Protein AF-A0A419GVG6-F1 (afdb_monomer)

Radius of gyration: 24.22 Å; Cα contacts (8 Å, |Δi|>4): 184; chains: 1; bounding box: 42×34×81 Å

pLDDT: mean 78.53, std 25.92, range [24.2, 98.56]

Mean predicted aligned error: 13.4 Å

Structure (mmCIF, N/CA/C/O backbone):
data_AF-A0A419GVG6-F1
#
_entry.id   AF-A0A419GVG6-F1
#
loop_
_atom_site.group_PDB
_atom_site.id
_atom_site.type_symbol
_atom_site.label_atom_id
_atom_site.label_alt_id
_atom_site.label_comp_id
_atom_site.label_asym_id
_atom_site.label_entity_id
_atom_site.label_seq_id
_atom_site.pdbx_PDB_ins_code
_atom_site.Cartn_x
_atom_site.Cartn_y
_atom_site.Cartn_z
_atom_site.occupancy
_atom_site.B_iso_or_equiv
_atom_site.auth_seq_id
_atom_site.auth_comp_id
_atom_site.auth_asym_id
_atom_site.auth_atom_id
_atom_site.pdbx_PDB_model_num
ATOM 1 N N . MET A 1 1 ? -11.870 -20.169 26.316 1.00 47.38 1 MET A N 1
ATOM 2 C CA . MET A 1 1 ? -12.512 -19.246 27.277 1.00 47.38 1 MET A CA 1
ATOM 3 C C . MET A 1 1 ? -11.525 -18.617 28.272 1.00 47.38 1 MET A C 1
ATOM 5 O O . MET A 1 1 ? -11.753 -17.491 28.665 1.00 47.38 1 MET A O 1
ATOM 9 N N . PHE A 1 2 ? -10.394 -19.255 28.617 1.00 41.16 2 PHE A N 1
ATOM 10 C CA . PHE A 1 2 ? -9.389 -18.665 29.530 1.00 41.16 2 PHE A CA 1
ATOM 11 C C . PHE A 1 2 ? -8.458 -17.600 28.907 1.00 41.16 2 PHE A C 1
ATOM 13 O O . PHE A 1 2 ? -7.956 -16.735 29.618 1.00 41.16 2 PHE A O 1
ATOM 20 N N . LEU A 1 3 ? -8.232 -17.630 27.587 1.00 36.69 3 LEU A N 1
ATOM 21 C CA . LEU A 1 3 ? -7.300 -16.706 26.916 1.00 36.69 3 LEU A CA 1
ATOM 22 C C . LEU A 1 3 ? -7.874 -15.293 26.712 1.00 36.69 3 LEU A C 1
ATOM 24 O O . LEU A 1 3 ? -7.123 -14.324 26.752 1.00 36.69 3 LEU A O 1
ATOM 28 N N . SER A 1 4 ? -9.193 -15.159 26.545 1.00 44.62 4 SER A N 1
ATOM 29 C CA . SER A 1 4 ? -9.869 -13.859 26.409 1.00 44.62 4 SER A CA 1
ATOM 30 C C . SER A 1 4 ? -9.915 -13.088 27.731 1.00 44.62 4 SER A C 1
ATOM 32 O O . SER A 1 4 ? -9.710 -11.876 27.747 1.00 44.62 4 SER A O 1
ATOM 34 N N . GLU A 1 5 ? -10.118 -13.798 28.844 1.00 36.88 5 GLU A N 1
ATOM 35 C CA . GLU A 1 5 ? -10.156 -13.222 30.193 1.00 36.88 5 GLU A CA 1
ATOM 36 C C . GLU A 1 5 ? -8.784 -12.657 30.591 1.00 36.88 5 GLU A C 1
ATOM 38 O O . GLU A 1 5 ? -8.679 -11.533 31.081 1.00 36.88 5 GLU A O 1
ATOM 43 N N . LEU A 1 6 ? -7.712 -13.408 30.301 1.00 41.25 6 LEU A N 1
ATOM 44 C CA . LEU A 1 6 ? -6.341 -13.005 30.611 1.00 41.25 6 LEU A CA 1
ATOM 45 C C . LEU A 1 6 ? -5.925 -1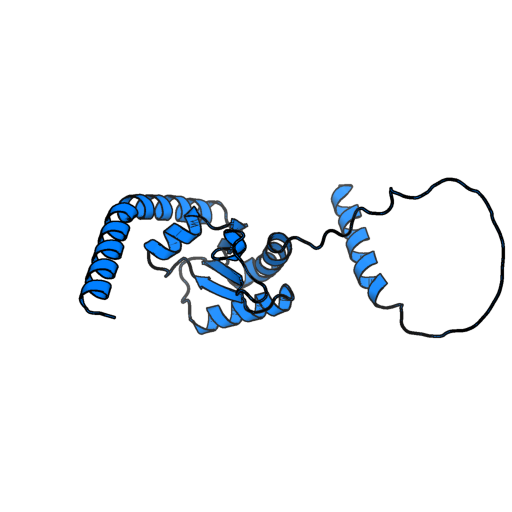1.756 29.814 1.00 41.25 6 LEU A C 1
ATOM 47 O O . LEU A 1 6 ? -5.296 -10.854 30.361 1.00 41.25 6 LEU A O 1
ATOM 51 N N . TYR A 1 7 ? -6.346 -11.658 28.547 1.00 44.75 7 TYR A N 1
ATOM 52 C CA . TYR A 1 7 ? -6.083 -10.489 27.700 1.00 44.75 7 TYR A CA 1
ATOM 53 C C . TYR A 1 7 ? -6.817 -9.227 28.188 1.00 44.75 7 TYR A C 1
ATOM 55 O O . TYR A 1 7 ? -6.273 -8.123 28.125 1.00 44.75 7 TYR A O 1
ATOM 63 N N . SER A 1 8 ? -8.034 -9.385 28.719 1.00 37.72 8 SER A N 1
ATOM 64 C CA . SER A 1 8 ? -8.814 -8.284 29.300 1.00 37.72 8 SER A CA 1
ATOM 65 C C . SER A 1 8 ? -8.198 -7.768 30.608 1.00 37.72 8 SER A C 1
ATOM 67 O O . SER A 1 8 ? -8.060 -6.560 30.801 1.00 37.72 8 SER A O 1
ATOM 69 N N . GLN A 1 9 ? -7.740 -8.675 31.478 1.00 34.97 9 GLN A N 1
ATOM 70 C CA . GLN A 1 9 ? -7.093 -8.323 32.749 1.00 34.97 9 GLN A CA 1
ATOM 71 C C . GLN A 1 9 ? -5.747 -7.605 32.537 1.00 34.97 9 GLN A C 1
ATOM 73 O O . GLN A 1 9 ? -5.449 -6.628 33.226 1.00 34.97 9 GLN A O 1
ATOM 78 N N . ILE A 1 10 ? -4.966 -8.018 31.528 1.00 43.94 10 ILE A N 1
ATOM 79 C CA . ILE A 1 10 ? -3.709 -7.345 31.159 1.00 43.94 10 ILE A CA 1
ATOM 80 C C . ILE A 1 10 ? -3.979 -5.923 30.630 1.00 43.94 10 ILE A C 1
ATOM 82 O O . ILE A 1 10 ? -3.282 -4.987 31.023 1.00 43.94 10 ILE A O 1
ATOM 86 N N . LYS A 1 11 ? -5.028 -5.719 29.814 1.00 41.25 11 LYS A N 1
ATOM 87 C CA . LYS A 1 11 ? -5.422 -4.381 29.325 1.00 41.25 11 LYS A CA 1
ATOM 88 C C . LYS A 1 11 ? -5.805 -3.415 30.454 1.00 41.25 11 LYS A C 1
ATOM 90 O O . LYS A 1 11 ? -5.385 -2.260 30.427 1.00 41.25 11 LYS A O 1
ATOM 95 N N . ILE A 1 12 ? -6.565 -3.871 31.454 1.00 43.44 12 ILE A N 1
ATOM 96 C CA . ILE A 1 12 ? -7.031 -3.019 32.567 1.00 43.44 12 ILE A CA 1
ATOM 97 C C . ILE A 1 12 ? -5.856 -2.544 33.433 1.00 43.44 12 ILE A C 1
ATOM 99 O O . ILE A 1 12 ? -5.814 -1.378 33.836 1.00 43.44 12 ILE A O 1
ATOM 103 N N . SER A 1 13 ? -4.872 -3.415 33.672 1.00 36.12 13 SER A N 1
ATOM 104 C CA . SER A 1 13 ? -3.730 -3.098 34.535 1.00 36.12 13 SER A CA 1
ATOM 105 C C . SER A 1 13 ? -2.759 -2.086 33.905 1.00 36.12 13 SER A C 1
ATOM 107 O O . SER A 1 13 ? -2.132 -1.312 34.627 1.00 36.12 13 SER A O 1
ATOM 109 N N . ILE A 1 14 ? -2.652 -2.050 32.571 1.00 46.38 14 ILE A N 1
ATOM 110 C CA . ILE A 1 14 ? -1.778 -1.106 31.850 1.00 46.38 14 ILE A CA 1
ATOM 111 C C . ILE A 1 14 ? -2.394 0.301 31.819 1.00 46.38 14 ILE A C 1
ATOM 113 O O . ILE A 1 14 ? -1.688 1.286 32.025 1.00 46.38 14 ILE A O 1
ATOM 117 N N . VAL A 1 15 ? -3.715 0.402 31.636 1.00 38.06 15 VAL A N 1
ATOM 118 C CA . VAL A 1 15 ? -4.428 1.693 31.616 1.00 38.06 15 VAL A CA 1
ATOM 119 C C . VAL A 1 15 ? -4.472 2.341 33.007 1.00 38.06 15 VAL A C 1
ATOM 121 O O . VAL A 1 15 ? -4.310 3.552 33.127 1.00 38.06 15 VAL A O 1
ATOM 124 N N . THR A 1 16 ? -4.629 1.551 34.074 1.00 40.81 16 THR A N 1
ATOM 125 C CA . THR A 1 16 ? -4.645 2.074 35.455 1.00 40.81 16 THR A CA 1
ATOM 126 C C . THR A 1 16 ? -3.247 2.375 36.006 1.00 40.81 16 THR A C 1
ATOM 128 O O . THR A 1 16 ? -3.084 3.327 36.770 1.00 40.81 16 THR A O 1
ATOM 131 N N . GLY A 1 17 ? -2.21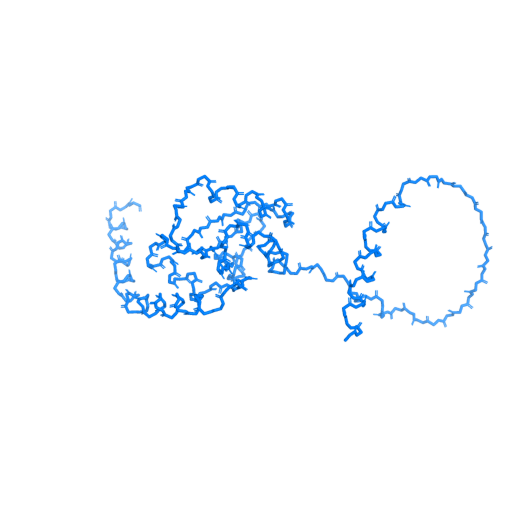4 1.644 35.571 1.00 36.41 17 GLY A N 1
ATOM 132 C CA . GLY A 1 17 ? -0.826 1.853 36.005 1.00 36.41 17 GLY A CA 1
ATOM 133 C C . GLY A 1 17 ? -0.199 3.187 35.576 1.00 36.41 17 GLY A C 1
ATOM 134 O O . GLY A 1 17 ? 0.792 3.607 36.171 1.00 36.41 17 GLY A O 1
ATOM 135 N N . PHE A 1 18 ? -0.782 3.878 34.591 1.00 37.75 18 PHE A N 1
ATOM 136 C CA . PHE A 1 18 ? -0.285 5.167 34.093 1.00 37.75 18 PHE A CA 1
ATOM 137 C C . PHE A 1 18 ? -0.814 6.392 34.862 1.00 37.75 18 PHE A C 1
ATOM 139 O O . PHE A 1 18 ? -0.283 7.484 34.687 1.00 37.75 18 PHE A O 1
ATOM 146 N N . VAL A 1 19 ? -1.813 6.234 35.743 1.00 35.66 19 VAL A N 1
ATOM 147 C CA . VAL A 1 19 ? -2.470 7.372 36.427 1.00 35.66 19 VAL A CA 1
ATOM 148 C C . VAL A 1 19 ? -1.971 7.600 37.866 1.00 35.66 19 VAL A C 1
ATOM 150 O O . VAL A 1 19 ? -2.188 8.669 38.424 1.00 35.66 19 VAL A O 1
ATOM 153 N N . SER A 1 20 ? -1.231 6.669 38.479 1.00 36.12 20 SER A N 1
ATOM 154 C CA . SER A 1 20 ? -0.922 6.738 39.925 1.00 36.12 20 SER A CA 1
ATOM 155 C C . SER A 1 20 ? 0.503 7.152 40.313 1.00 36.12 20 SER A C 1
ATOM 157 O O . SER A 1 20 ? 0.909 6.912 41.450 1.00 36.12 20 SER A O 1
ATOM 159 N N . ARG A 1 21 ? 1.285 7.783 39.426 1.00 35.81 21 ARG A N 1
ATOM 160 C CA . ARG A 1 21 ? 2.667 8.182 39.760 1.00 35.81 21 ARG A CA 1
ATOM 161 C C . ARG A 1 21 ? 2.975 9.664 39.573 1.00 35.81 21 ARG A C 1
ATOM 163 O O . ARG A 1 21 ? 4.048 10.007 39.108 1.00 35.81 21 ARG A O 1
ATOM 170 N N . GLU A 1 22 ? 2.086 10.526 40.049 1.00 38.94 22 GLU A N 1
ATOM 171 C CA . GLU A 1 22 ? 2.456 11.853 40.547 1.00 38.94 22 GLU A CA 1
ATOM 172 C C . GLU A 1 22 ? 1.606 12.168 41.778 1.00 38.94 22 GLU A C 1
ATOM 174 O O . GLU A 1 22 ? 0.465 12.577 41.628 1.00 38.94 22 GLU A O 1
ATOM 179 N N . MET A 1 23 ? 2.131 11.925 42.990 1.00 30.23 23 MET A N 1
ATOM 180 C CA . MET A 1 23 ? 1.854 12.733 44.192 1.00 30.23 23 MET A CA 1
ATOM 181 C C . MET A 1 23 ? 2.547 12.185 45.453 1.00 30.23 23 MET A C 1
ATOM 183 O O . MET A 1 23 ? 2.363 11.042 45.857 1.00 30.23 23 MET A O 1
ATOM 187 N N . THR A 1 24 ? 3.257 13.103 46.117 1.00 33.69 24 THR A N 1
ATOM 188 C CA . THR A 1 24 ? 3.705 13.128 47.526 1.00 33.69 24 THR A CA 1
ATOM 189 C C . THR A 1 24 ? 4.854 12.220 47.985 1.00 33.69 24 THR A C 1
ATOM 191 O O . THR A 1 24 ? 4.907 11.023 47.726 1.00 33.69 24 THR A O 1
ATOM 194 N N . GLY A 1 25 ? 5.807 12.848 48.685 1.00 28.53 25 GLY A N 1
ATOM 195 C CA . GLY A 1 25 ? 7.001 12.224 49.245 1.00 28.53 25 GLY A CA 1
ATOM 196 C C . GLY A 1 25 ? 6.928 11.871 50.736 1.00 28.53 25 GLY A C 1
ATOM 197 O O . GLY A 1 25 ? 5.881 11.932 51.367 1.00 28.53 25 GLY A O 1
ATOM 198 N N . SER A 1 26 ? 8.130 11.622 51.273 1.00 28.72 26 SER A N 1
ATOM 199 C CA . SER A 1 26 ? 8.542 11.594 52.689 1.00 28.72 26 SER A CA 1
ATOM 200 C C . SER A 1 26 ? 8.504 10.260 53.471 1.00 28.72 26 SER A C 1
ATOM 202 O O . SER A 1 26 ? 7.456 9.736 53.821 1.00 28.72 26 SER A O 1
ATOM 204 N N . THR A 1 27 ? 9.723 9.846 53.871 1.00 30.64 27 THR A N 1
ATOM 205 C CA . THR A 1 27 ? 10.164 9.230 55.155 1.00 30.64 27 THR A CA 1
ATOM 206 C C . THR A 1 27 ? 9.661 7.846 55.614 1.00 30.64 27 THR A C 1
ATOM 208 O O . THR A 1 27 ? 8.544 7.734 56.092 1.00 30.64 27 THR A O 1
ATOM 211 N N . ALA A 1 28 ? 10.582 6.860 55.680 1.00 29.98 28 ALA A N 1
ATOM 212 C CA . ALA A 1 28 ? 11.112 6.219 56.915 1.00 29.98 28 ALA A CA 1
ATOM 213 C C . ALA A 1 28 ? 11.424 4.693 56.816 1.00 29.98 28 ALA A C 1
ATOM 215 O O . ALA A 1 28 ? 10.556 3.879 56.551 1.00 29.98 28 ALA A O 1
ATOM 216 N N . ARG A 1 29 ? 12.707 4.376 57.093 1.00 26.41 29 ARG A N 1
ATOM 217 C CA . ARG A 1 29 ? 13.385 3.202 57.721 1.00 26.41 29 ARG A CA 1
ATOM 218 C C . ARG A 1 29 ? 12.875 1.738 57.610 1.00 26.41 29 ARG A C 1
ATOM 220 O O . ARG A 1 29 ? 11.781 1.442 58.050 1.00 26.41 29 ARG A O 1
ATOM 227 N N . LYS A 1 30 ? 13.861 0.880 57.238 1.00 31.92 30 LYS A N 1
ATOM 228 C CA . LYS A 1 30 ? 14.274 -0.490 57.686 1.00 31.92 30 LYS A CA 1
ATOM 229 C C . LYS A 1 30 ? 13.156 -1.529 57.895 1.00 31.92 30 LYS A C 1
ATOM 231 O O . LYS A 1 30 ? 12.231 -1.291 58.641 1.00 31.92 30 LYS A O 1
ATOM 236 N N . ASP A 1 31 ? 13.215 -2.690 57.238 1.00 28.39 31 ASP A N 1
ATOM 237 C CA . ASP A 1 31 ? 13.978 -3.817 57.787 1.00 28.39 31 ASP A CA 1
ATOM 238 C C . ASP A 1 31 ? 14.627 -4.758 56.759 1.00 28.39 31 ASP A C 1
ATOM 240 O O . ASP A 1 31 ? 14.219 -4.918 55.611 1.00 28.39 31 ASP A O 1
ATOM 244 N N . SER A 1 32 ? 15.703 -5.368 57.243 1.00 27.73 32 SER A N 1
ATOM 245 C CA . SER A 1 32 ? 16.618 -6.308 56.614 1.00 27.73 32 SER A CA 1
ATOM 246 C C . SER A 1 32 ? 16.027 -7.703 56.418 1.00 27.73 32 SER A C 1
ATOM 248 O O . SER A 1 32 ? 15.659 -8.338 57.401 1.00 27.73 32 SER A O 1
ATOM 250 N N . TRP A 1 33 ? 16.117 -8.239 55.200 1.00 24.20 33 TRP A N 1
ATOM 251 C CA . TRP A 1 33 ? 16.285 -9.677 54.966 1.00 24.20 33 TRP A CA 1
ATOM 252 C C . TRP A 1 33 ? 17.413 -9.890 53.958 1.00 24.20 33 T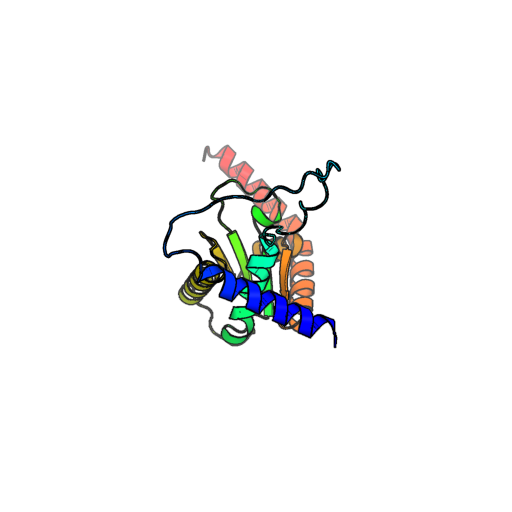RP A C 1
ATOM 254 O O . TRP A 1 33 ? 17.274 -9.679 52.756 1.00 24.20 33 TRP A O 1
ATOM 264 N N . SER A 1 34 ? 18.566 -10.291 54.484 1.00 32.12 34 SER A N 1
ATOM 265 C CA . SER A 1 34 ? 19.638 -10.899 53.714 1.00 32.12 34 SER A CA 1
ATOM 266 C C . SER A 1 34 ? 19.235 -12.329 53.364 1.00 32.12 34 SER A C 1
ATOM 268 O O . SER A 1 34 ? 19.191 -13.183 54.248 1.00 32.12 34 SER A O 1
ATOM 270 N N . ASN A 1 35 ? 19.019 -12.621 52.085 1.00 33.47 35 ASN A N 1
ATOM 271 C CA . ASN A 1 35 ? 19.297 -13.959 51.586 1.00 33.47 35 ASN A CA 1
ATOM 272 C C . ASN A 1 35 ? 19.984 -13.848 50.225 1.00 33.47 35 ASN A C 1
ATOM 274 O O . ASN A 1 35 ? 19.417 -13.352 49.254 1.00 33.47 35 ASN A O 1
ATOM 278 N N . LYS A 1 36 ? 21.261 -14.234 50.206 1.00 41.38 36 LYS A N 1
ATOM 279 C CA . LYS A 1 36 ? 22.094 -14.286 49.009 1.00 41.38 36 LYS A CA 1
ATOM 280 C C . LYS A 1 36 ? 21.658 -15.494 48.187 1.00 41.38 36 LYS A C 1
ATOM 282 O O . LYS A 1 36 ? 21.945 -16.627 48.551 1.00 41.38 36 LYS A O 1
ATOM 287 N N . GLY A 1 37 ? 21.023 -15.226 47.061 1.00 31.00 37 GLY A N 1
ATOM 288 C CA . GLY A 1 37 ? 20.915 -16.130 45.927 1.00 31.00 37 GLY A CA 1
ATOM 289 C C . GLY A 1 37 ? 20.894 -15.252 44.689 1.00 31.00 37 GLY A C 1
ATOM 290 O O . GLY A 1 37 ? 20.112 -14.308 44.640 1.00 31.00 37 GLY A O 1
ATOM 291 N N . ASN A 1 38 ? 21.811 -15.484 43.752 1.00 39.19 38 ASN A N 1
ATOM 292 C CA . ASN A 1 38 ? 21.882 -14.762 42.485 1.00 39.19 38 ASN A CA 1
ATOM 293 C C . ASN A 1 38 ? 20.511 -14.796 41.795 1.00 39.19 38 ASN A C 1
ATOM 295 O O . ASN A 1 38 ? 20.111 -15.827 41.268 1.00 39.19 38 ASN A O 1
ATOM 299 N N . VAL A 1 39 ? 19.814 -13.660 41.796 1.00 39.28 39 VAL A N 1
ATOM 300 C CA . VAL A 1 39 ? 18.674 -13.381 40.911 1.00 39.28 39 VAL A CA 1
ATOM 301 C C . VAL A 1 39 ? 19.134 -12.340 39.891 1.00 39.28 39 VAL A C 1
ATOM 303 O O . VAL A 1 39 ? 18.546 -11.275 39.726 1.00 39.28 39 VAL A O 1
ATOM 306 N N . HIS A 1 40 ? 20.267 -12.631 39.261 1.00 38.03 40 HIS A N 1
ATOM 307 C CA . HIS A 1 40 ? 20.603 -12.087 37.959 1.00 38.03 40 HIS A CA 1
ATOM 308 C C . HIS A 1 40 ? 20.136 -13.158 36.973 1.00 38.03 40 HIS A C 1
ATOM 310 O O . HIS A 1 40 ? 20.652 -14.268 37.034 1.00 38.03 40 HIS A O 1
ATOM 316 N N . ASP A 1 41 ? 19.058 -12.875 36.229 1.00 38.38 41 ASP A N 1
ATOM 317 C CA . ASP A 1 41 ? 18.901 -13.218 34.796 1.00 38.38 41 ASP A CA 1
ATOM 318 C C . ASP A 1 41 ? 17.462 -13.509 34.315 1.00 38.38 41 ASP A C 1
ATOM 320 O O . ASP A 1 41 ? 17.201 -13.336 33.131 1.00 38.38 41 ASP A O 1
ATOM 324 N N . ASP A 1 42 ? 16.467 -13.750 35.180 1.00 40.31 42 ASP A N 1
ATOM 325 C CA . ASP A 1 42 ? 15.133 -14.208 34.702 1.00 40.31 42 ASP A CA 1
ATOM 326 C C . ASP A 1 42 ? 13.958 -13.210 34.821 1.00 40.31 42 ASP A C 1
ATOM 328 O O . ASP A 1 42 ? 12.793 -13.579 34.680 1.00 40.31 42 ASP A O 1
ATOM 332 N N . LYS A 1 43 ? 14.214 -11.911 35.027 1.00 36.31 43 LYS A N 1
ATOM 333 C CA . LYS A 1 43 ? 13.165 -10.859 34.968 1.00 36.31 43 LYS A CA 1
ATOM 334 C C . LYS A 1 43 ? 13.336 -9.887 33.799 1.00 36.31 43 LYS A C 1
ATOM 336 O O . LYS A 1 43 ? 12.946 -8.725 33.901 1.00 36.31 43 LYS A O 1
ATOM 341 N N . MET A 1 44 ? 13.921 -10.355 32.695 1.00 27.58 44 MET A N 1
ATOM 342 C CA . MET A 1 44 ? 14.205 -9.532 31.512 1.00 27.58 44 MET A CA 1
ATOM 343 C C . MET A 1 44 ? 13.535 -10.005 30.208 1.00 27.58 44 MET A C 1
ATOM 345 O O . MET A 1 44 ? 13.996 -9.696 29.119 1.00 27.58 44 MET A O 1
ATOM 349 N N . LEU A 1 45 ? 12.397 -10.688 30.301 1.00 36.62 45 LEU A N 1
ATOM 350 C CA . LEU A 1 45 ? 11.378 -10.754 29.246 1.00 36.62 45 LEU A CA 1
ATOM 351 C C . LEU A 1 45 ? 10.060 -10.403 29.962 1.00 36.62 45 LEU A C 1
ATOM 353 O O . LEU A 1 45 ? 9.727 -11.042 30.949 1.00 36.62 45 LEU A O 1
ATOM 357 N N . LEU A 1 46 ? 9.286 -9.367 29.627 1.00 34.56 46 LEU A N 1
ATOM 358 C CA . LEU A 1 46 ? 8.561 -9.248 28.369 1.00 34.56 46 LEU A CA 1
ATOM 359 C C . LEU A 1 46 ? 7.896 -7.849 28.285 1.00 34.56 46 LEU A C 1
ATOM 361 O O . LEU A 1 46 ? 6.729 -7.679 28.617 1.00 34.56 46 LEU A O 1
ATOM 365 N N . ILE A 1 47 ? 8.620 -6.823 27.842 1.00 37.12 47 ILE A N 1
ATOM 366 C CA . ILE A 1 47 ? 7.994 -5.692 27.138 1.00 37.12 47 ILE A CA 1
ATOM 367 C C . ILE A 1 47 ? 8.793 -5.553 25.852 1.00 37.12 47 ILE A C 1
ATOM 369 O O . ILE A 1 47 ? 9.675 -4.707 25.730 1.00 37.12 47 ILE A O 1
ATOM 373 N N . MET A 1 48 ? 8.555 -6.472 24.912 1.00 34.25 48 MET A N 1
ATOM 374 C CA . MET A 1 48 ? 8.950 -6.187 23.539 1.00 34.25 48 MET A CA 1
ATOM 375 C C . MET A 1 48 ? 8.082 -5.005 23.104 1.00 34.25 48 MET A C 1
ATOM 377 O O . MET A 1 48 ? 6.858 -5.099 23.249 1.00 34.25 48 MET A O 1
ATOM 381 N N . PRO A 1 49 ? 8.655 -3.892 22.614 1.00 43.50 49 PRO A N 1
ATOM 382 C CA . PRO A 1 49 ? 7.844 -2.932 21.886 1.00 43.50 49 PRO A CA 1
ATOM 383 C C . PRO A 1 49 ? 7.102 -3.720 20.803 1.00 43.50 49 PRO A C 1
ATOM 385 O O . PRO A 1 49 ? 7.714 -4.557 20.130 1.00 43.50 49 PRO A O 1
ATOM 388 N N . LEU A 1 50 ? 5.785 -3.514 20.690 1.00 55.53 50 LEU A N 1
ATOM 389 C CA . LEU A 1 50 ? 5.015 -4.014 19.553 1.00 55.53 50 LEU A CA 1
ATOM 390 C C . LEU A 1 50 ? 5.839 -3.696 18.301 1.00 55.53 50 LEU A C 1
ATOM 392 O O . LEU A 1 50 ? 6.297 -2.562 18.133 1.00 55.53 50 LEU A O 1
ATOM 396 N N . SER A 1 51 ? 6.135 -4.714 17.487 1.00 81.81 51 SER A N 1
ATOM 397 C CA . SER A 1 51 ? 6.846 -4.488 16.231 1.00 81.81 51 SER A CA 1
ATOM 398 C C . SER A 1 51 ? 6.095 -3.406 15.447 1.00 81.81 51 SER A C 1
ATOM 400 O O . SER A 1 51 ? 4.876 -3.292 15.575 1.00 81.81 51 SER A O 1
ATOM 402 N N . LEU A 1 52 ? 6.800 -2.608 14.637 1.00 87.88 52 LEU A N 1
ATOM 403 C CA . LEU A 1 52 ? 6.176 -1.588 13.777 1.00 87.88 52 LEU A CA 1
ATOM 404 C C . LEU A 1 52 ? 4.924 -2.137 13.066 1.00 87.88 52 LEU A C 1
ATOM 406 O O . LEU A 1 52 ? 3.891 -1.479 13.006 1.00 87.88 52 LEU A O 1
ATOM 410 N N . GLU A 1 53 ? 5.023 -3.374 12.582 1.00 91.44 53 GLU A N 1
ATOM 411 C CA . GLU A 1 53 ? 3.949 -4.112 11.920 1.00 91.44 53 GLU A CA 1
ATOM 412 C C . GLU A 1 53 ? 2.738 -4.344 12.832 1.00 91.44 53 GLU A C 1
ATOM 414 O O . GLU A 1 53 ? 1.614 -4.125 12.393 1.00 91.44 53 GLU A O 1
ATOM 419 N N . ASN A 1 54 ? 2.940 -4.713 14.101 1.00 92.31 54 ASN A N 1
ATOM 420 C CA . ASN A 1 54 ? 1.844 -4.906 15.051 1.00 92.31 54 ASN A CA 1
ATOM 421 C C . ASN A 1 54 ? 1.127 -3.585 15.356 1.00 92.31 54 ASN A C 1
ATOM 423 O O . ASN A 1 54 ? -0.098 -3.530 15.289 1.00 92.31 54 ASN A O 1
ATOM 427 N N . THR A 1 55 ? 1.876 -2.512 15.627 1.00 94.56 55 THR A N 1
ATOM 428 C CA . THR A 1 55 ? 1.291 -1.187 15.893 1.00 94.56 55 THR A CA 1
ATOM 429 C C . THR A 1 55 ? 0.471 -0.694 14.698 1.00 94.56 55 THR A C 1
ATOM 431 O O . THR A 1 55 ? -0.642 -0.194 14.857 1.00 94.56 55 THR A O 1
ATOM 434 N N . LEU A 1 56 ? 0.993 -0.869 13.482 1.00 96.25 56 LEU A N 1
ATOM 435 C CA . LEU A 1 56 ? 0.283 -0.504 12.257 1.00 96.25 56 LEU A CA 1
ATOM 436 C C . LEU A 1 56 ? -0.928 -1.402 11.986 1.00 96.25 56 LEU A C 1
ATOM 438 O O . LEU A 1 56 ? -1.969 -0.901 11.569 1.00 96.25 56 LEU A O 1
ATOM 442 N N . SER A 1 57 ? -0.813 -2.706 12.238 1.00 96.81 57 SER A N 1
ATOM 443 C CA . SER A 1 57 ? -1.922 -3.658 12.125 1.00 96.81 57 SER A CA 1
ATOM 444 C C . SER A 1 57 ? -3.085 -3.252 13.031 1.00 96.81 57 SER A C 1
ATOM 446 O O . SER A 1 57 ? -4.229 -3.225 12.583 1.00 96.81 57 SER A O 1
ATOM 448 N N . GLU A 1 58 ? -2.808 -2.904 14.290 1.00 95.94 58 GLU A N 1
ATOM 449 C CA . GLU A 1 58 ? -3.830 -2.446 15.238 1.00 95.94 58 GLU A CA 1
ATOM 450 C C . GLU A 1 58 ? -4.474 -1.125 14.796 1.00 95.94 58 GLU A C 1
ATOM 452 O O . GLU A 1 58 ? -5.703 -1.013 14.785 1.00 95.94 58 GLU A O 1
ATOM 457 N N . ALA A 1 59 ? -3.662 -0.151 14.372 1.00 97.00 59 ALA A N 1
ATOM 458 C CA . ALA A 1 59 ? -4.144 1.139 13.884 1.00 97.00 59 ALA A CA 1
ATOM 459 C C . ALA A 1 59 ? -5.072 0.979 12.670 1.00 97.00 59 ALA A C 1
ATOM 461 O O . ALA A 1 59 ? -6.201 1.468 12.674 1.00 97.00 59 ALA A O 1
ATOM 462 N N . VAL A 1 60 ? -4.644 0.226 11.651 1.00 97.38 60 VAL A N 1
ATOM 463 C CA . VAL A 1 60 ? -5.460 -0.013 10.454 1.00 97.38 60 VAL A CA 1
ATOM 464 C C . VAL A 1 60 ? -6.733 -0.790 10.792 1.00 97.38 60 VAL A C 1
ATOM 466 O O . VAL A 1 60 ? -7.801 -0.448 10.282 1.00 97.38 60 VAL A O 1
ATOM 469 N N . ALA A 1 61 ? -6.658 -1.799 11.664 1.00 96.88 61 ALA A N 1
ATOM 470 C CA . ALA A 1 61 ? -7.835 -2.561 12.076 1.00 96.88 61 ALA A CA 1
ATOM 471 C C . ALA A 1 61 ? -8.906 -1.664 12.722 1.00 96.88 61 ALA A C 1
ATOM 473 O O . ALA A 1 61 ? -10.095 -1.851 12.464 1.00 96.88 61 ALA A O 1
ATOM 474 N N . GLY A 1 62 ? -8.498 -0.648 1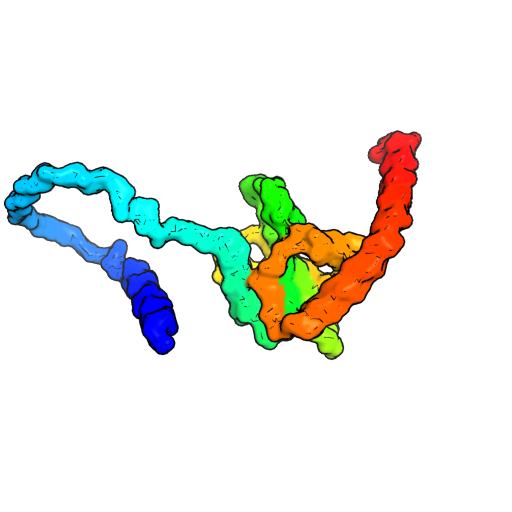3.494 1.00 96.19 62 GLY A N 1
ATOM 475 C CA . GLY A 1 62 ? -9.407 0.343 14.080 1.00 96.19 62 GLY A CA 1
ATOM 476 C C . GLY A 1 62 ? -10.121 1.234 13.054 1.00 96.19 62 GLY A C 1
ATOM 477 O O . GLY A 1 62 ? -11.211 1.739 13.324 1.00 96.19 62 GLY A O 1
ATOM 478 N N . LEU A 1 63 ? -9.538 1.406 11.867 1.00 95.88 63 LEU A N 1
ATOM 479 C CA . LEU A 1 63 ? -10.085 2.211 10.770 1.00 95.88 63 LEU A CA 1
ATOM 480 C C . LEU A 1 63 ? -10.860 1.372 9.738 1.00 95.88 63 LEU A C 1
ATOM 482 O O . LEU A 1 63 ? -11.628 1.927 8.946 1.00 95.88 63 LEU A O 1
ATOM 486 N N . GLY A 1 64 ? -10.683 0.046 9.756 1.00 93.44 64 GLY A N 1
ATOM 487 C CA . GLY A 1 64 ? -11.097 -0.868 8.691 1.00 93.44 64 GLY A CA 1
ATOM 488 C C . GLY A 1 64 ? -12.555 -0.719 8.263 1.00 93.44 64 GLY A C 1
ATOM 489 O O . GLY A 1 64 ? -12.832 -0.396 7.107 1.00 93.44 64 GLY A O 1
ATOM 490 N N . SER A 1 65 ? -13.492 -0.871 9.201 1.00 92.25 65 SER A N 1
ATOM 491 C CA . SER A 1 65 ? -14.931 -0.788 8.910 1.00 92.25 65 SER A CA 1
ATOM 492 C C . SER A 1 65 ? -15.387 0.610 8.488 1.00 92.25 65 SER A C 1
ATOM 494 O O . SER A 1 65 ? -16.274 0.727 7.647 1.00 92.25 65 SER A O 1
ATOM 496 N N . ARG A 1 66 ? -14.787 1.676 9.044 1.00 93.38 66 ARG A N 1
ATOM 497 C CA . ARG A 1 66 ? -15.181 3.069 8.759 1.00 93.38 66 ARG A CA 1
ATOM 498 C C . ARG A 1 66 ? -14.855 3.462 7.321 1.00 93.38 66 ARG A C 1
ATOM 500 O O . ARG A 1 66 ? -15.683 4.069 6.647 1.00 93.38 66 ARG A O 1
ATOM 507 N N . TYR A 1 67 ? -13.665 3.102 6.849 1.00 93.94 67 TYR A N 1
ATOM 508 C CA . TYR A 1 67 ? -13.226 3.437 5.492 1.00 93.94 67 TYR A CA 1
ATOM 509 C C . TYR A 1 67 ? -13.516 2.335 4.467 1.00 93.94 67 TYR A C 1
ATOM 511 O O . TYR A 1 67 ? -13.347 2.554 3.267 1.00 93.94 67 TYR A O 1
ATOM 519 N N . GLY A 1 68 ? -14.003 1.170 4.905 1.00 94.94 68 GLY A N 1
ATOM 520 C CA . GLY A 1 68 ? -14.212 0.020 4.027 1.00 94.94 68 GLY A CA 1
ATOM 521 C C . GLY A 1 68 ? -12.888 -0.536 3.504 1.00 94.94 68 GLY A C 1
ATOM 522 O O . GLY A 1 68 ? -12.759 -0.807 2.310 1.00 94.94 68 GLY A O 1
ATOM 523 N N . ILE A 1 69 ? -11.889 -0.652 4.384 1.00 97.12 69 ILE A N 1
ATOM 524 C CA . ILE A 1 69 ? -10.581 -1.224 4.058 1.00 97.12 69 ILE A CA 1
ATOM 525 C C . ILE A 1 69 ? -10.744 -2.739 3.919 1.00 97.12 69 ILE A C 1
ATOM 527 O O . ILE A 1 69 ? -11.136 -3.427 4.855 1.00 97.12 69 ILE A O 1
ATOM 531 N N . ILE A 1 70 ? -10.426 -3.258 2.740 1.00 97.94 70 ILE A N 1
ATOM 532 C CA . ILE A 1 70 ? -10.402 -4.691 2.432 1.00 97.94 70 ILE A CA 1
ATOM 533 C C . ILE A 1 70 ? -9.065 -5.294 2.841 1.00 97.94 70 ILE A C 1
ATOM 535 O O . ILE A 1 70 ? -9.027 -6.377 3.417 1.00 97.94 70 ILE A O 1
ATOM 539 N N . ALA A 1 71 ? -7.970 -4.587 2.562 1.00 98.50 71 ALA A N 1
ATOM 540 C CA . ALA A 1 71 ? -6.631 -5.010 2.940 1.00 98.50 71 ALA A CA 1
ATOM 541 C C . ALA A 1 71 ? -5.692 -3.815 3.108 1.00 98.50 71 ALA A C 1
ATOM 543 O O . ALA A 1 71 ? -5.886 -2.776 2.472 1.00 98.50 71 ALA A O 1
ATOM 544 N N . ALA A 1 72 ? -4.650 -3.984 3.917 1.00 98.56 72 ALA A N 1
ATOM 545 C CA . ALA A 1 72 ? -3.573 -3.012 4.044 1.00 98.56 72 ALA A CA 1
ATOM 546 C C . ALA A 1 72 ? -2.202 -3.671 4.023 1.00 98.56 72 ALA A C 1
ATOM 548 O O . ALA A 1 72 ? -2.014 -4.743 4.599 1.00 98.56 72 ALA A O 1
ATOM 549 N N . TYR A 1 73 ? -1.238 -2.994 3.407 1.00 98.56 73 TYR A N 1
ATOM 550 C CA . TYR A 1 73 ? 0.122 -3.486 3.248 1.00 98.56 73 TYR A CA 1
ATOM 551 C C . TYR A 1 73 ? 1.128 -2.413 3.641 1.00 98.56 73 TYR A C 1
ATOM 553 O O . TYR A 1 73 ? 1.058 -1.289 3.147 1.00 98.56 73 TYR A O 1
ATOM 561 N N . LEU A 1 74 ? 2.105 -2.780 4.463 1.00 98.00 74 LEU A N 1
ATOM 562 C CA .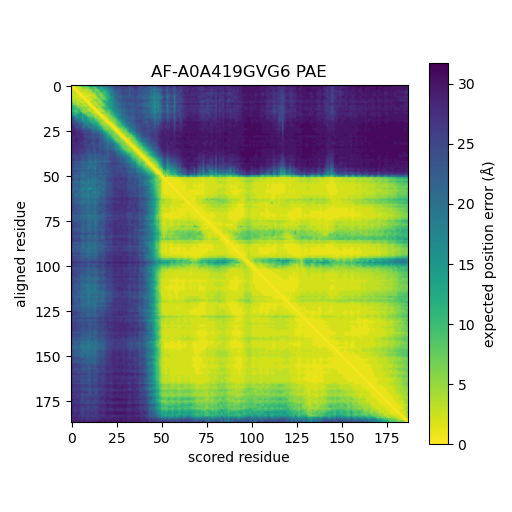 LEU A 1 74 ? 3.336 -2.016 4.618 1.00 98.00 74 LEU A CA 1
ATOM 563 C C . LEU A 1 74 ? 4.203 -2.264 3.385 1.00 98.00 74 LEU A C 1
ATOM 565 O O . LEU A 1 74 ? 4.450 -3.418 3.026 1.00 98.00 74 LEU A O 1
ATOM 569 N N . TYR A 1 75 ? 4.696 -1.208 2.750 1.00 96.25 75 TYR A N 1
ATOM 570 C CA . TYR A 1 75 ? 5.616 -1.330 1.621 1.00 96.25 75 TYR A CA 1
ATOM 571 C C . TYR A 1 75 ? 6.826 -0.404 1.784 1.00 96.25 75 TYR A C 1
ATOM 573 O O . TYR A 1 75 ? 7.130 0.069 2.879 1.00 96.25 75 TYR A O 1
ATOM 581 N N . GLY A 1 76 ? 7.605 -0.238 0.716 1.00 93.00 76 GLY A N 1
ATOM 582 C CA . GLY A 1 76 ? 8.699 0.726 0.707 1.00 93.00 76 GLY A CA 1
ATOM 583 C C . GLY A 1 76 ? 9.906 0.297 1.541 1.00 93.00 76 GLY A C 1
ATOM 584 O O . GLY A 1 76 ? 10.363 -0.849 1.471 1.00 93.00 76 GLY A O 1
ATOM 585 N N . SER A 1 77 ? 10.518 1.256 2.231 1.00 90.94 77 SER A N 1
ATOM 586 C CA . SER A 1 77 ? 11.796 1.055 2.933 1.00 90.94 77 SER A CA 1
ATOM 587 C C . SER A 1 77 ? 11.651 0.188 4.190 1.00 90.94 77 SER A C 1
ATOM 589 O O . SER A 1 77 ? 12.486 -0.690 4.427 1.00 90.94 77 SER A O 1
ATOM 591 N N . HIS A 1 78 ? 10.564 0.365 4.946 1.00 91.19 78 HIS A N 1
ATOM 592 C CA . HIS A 1 78 ? 10.273 -0.405 6.160 1.00 91.19 78 HIS A CA 1
ATOM 593 C C . HIS A 1 78 ? 9.961 -1.869 5.851 1.00 91.19 78 HIS A C 1
ATOM 595 O O . HIS A 1 78 ? 10.505 -2.762 6.500 1.00 91.19 78 HIS A O 1
ATOM 601 N N . ALA A 1 79 ? 9.177 -2.142 4.802 1.00 89.00 79 ALA A N 1
ATOM 602 C CA . ALA A 1 79 ? 8.907 -3.518 4.378 1.00 89.00 79 ALA A CA 1
ATOM 603 C C . ALA A 1 79 ? 10.184 -4.271 3.964 1.00 89.00 79 ALA A C 1
ATOM 605 O O . ALA A 1 79 ? 10.325 -5.455 4.262 1.00 89.00 79 ALA A O 1
ATOM 606 N N . ARG A 1 80 ? 11.141 -3.573 3.336 1.00 87.50 80 ARG A N 1
ATOM 607 C CA . ARG A 1 80 ? 12.411 -4.143 2.854 1.00 87.50 80 ARG A CA 1
ATOM 608 C C . ARG A 1 80 ? 13.542 -4.145 3.889 1.00 87.50 80 ARG A C 1
ATOM 610 O O . ARG A 1 80 ? 14.664 -4.488 3.530 1.00 87.50 80 ARG A O 1
ATOM 617 N N . ALA A 1 81 ? 13.277 -3.748 5.137 1.00 86.00 81 ALA A N 1
ATOM 618 C CA . ALA A 1 81 ? 14.291 -3.588 6.189 1.00 86.00 81 ALA A CA 1
ATOM 619 C C . ALA A 1 81 ? 15.462 -2.657 5.790 1.00 86.00 81 ALA A C 1
ATOM 621 O O . ALA A 1 81 ? 16.601 -2.841 6.209 1.00 86.00 81 ALA A O 1
ATOM 622 N N . GLN A 1 82 ? 15.172 -1.649 4.963 1.00 86.44 82 GLN A N 1
ATOM 623 C CA . GLN A 1 82 ? 16.124 -0.643 4.467 1.00 86.44 82 GLN A CA 1
ATOM 624 C C . GLN A 1 82 ? 15.820 0.764 5.007 1.00 86.44 82 GLN A C 1
ATOM 626 O O . GLN A 1 82 ? 16.439 1.741 4.578 1.00 86.44 82 GLN A O 1
ATOM 631 N N . ALA A 1 83 ? 14.846 0.881 5.912 1.00 85.88 83 ALA A N 1
ATOM 632 C CA . ALA A 1 83 ? 14.470 2.143 6.527 1.00 85.88 83 ALA A CA 1
ATOM 633 C C . ALA A 1 83 ? 15.618 2.723 7.366 1.00 85.88 83 ALA A C 1
ATOM 635 O O . ALA A 1 83 ? 16.335 2.017 8.075 1.00 85.88 83 ALA A O 1
ATOM 636 N N . ARG A 1 84 ? 15.770 4.041 7.282 1.00 88.31 84 ARG A N 1
ATOM 637 C CA . ARG A 1 84 ? 16.687 4.853 8.090 1.00 88.31 84 ARG A CA 1
ATOM 638 C C . ARG A 1 84 ? 15.897 5.612 9.161 1.00 88.31 84 ARG A C 1
ATOM 640 O O . ARG A 1 84 ? 14.684 5.776 9.000 1.00 88.31 84 ARG A O 1
ATOM 647 N N . PRO A 1 85 ? 16.548 6.137 10.215 1.00 83.94 85 PRO A N 1
ATOM 648 C CA . PRO A 1 85 ? 15.886 7.046 11.147 1.00 83.94 85 PRO A CA 1
ATOM 649 C C . PRO A 1 85 ? 15.180 8.186 10.399 1.00 83.94 85 PRO A C 1
ATOM 651 O O . PRO A 1 85 ? 15.795 8.841 9.559 1.00 83.94 85 PRO A O 1
ATOM 654 N N . GLY A 1 86 ? 13.889 8.381 10.674 1.00 84.12 86 GLY A N 1
ATOM 655 C CA . GLY A 1 86 ? 13.055 9.388 10.007 1.00 84.12 86 GLY A CA 1
ATOM 656 C C . GLY A 1 86 ? 12.529 9.008 8.619 1.00 84.12 86 GLY A C 1
ATOM 657 O O . GLY A 1 86 ? 11.999 9.876 7.943 1.00 84.12 86 GLY A O 1
ATOM 658 N N . SER A 1 87 ? 12.675 7.754 8.173 1.00 88.19 87 SER A N 1
ATOM 659 C CA . SER A 1 87 ? 12.049 7.308 6.917 1.00 88.19 87 SER A CA 1
ATOM 660 C C . SER A 1 87 ? 10.532 7.239 7.047 1.00 88.19 87 SER A C 1
ATOM 662 O O . SER A 1 87 ? 10.034 6.655 8.015 1.00 88.19 87 SER A O 1
ATOM 664 N N . ASP A 1 88 ? 9.839 7.750 6.032 1.00 93.56 88 ASP A N 1
ATOM 665 C CA . ASP A 1 88 ? 8.385 7.676 5.899 1.00 93.56 88 ASP A CA 1
ATOM 666 C C . ASP A 1 88 ? 7.888 6.226 5.973 1.00 93.56 88 ASP A C 1
ATOM 668 O O . ASP A 1 88 ? 8.559 5.287 5.530 1.00 93.56 88 ASP A O 1
ATOM 672 N N . VAL A 1 89 ? 6.707 6.048 6.559 1.00 96.00 89 VAL A N 1
ATOM 673 C CA . VAL A 1 89 ? 6.012 4.767 6.678 1.00 96.00 89 VAL A CA 1
ATOM 674 C C . VAL A 1 89 ? 4.991 4.665 5.548 1.00 96.00 89 VAL A C 1
ATOM 676 O O . VAL A 1 89 ? 3.932 5.284 5.588 1.00 96.00 89 VAL A O 1
ATOM 679 N N . ASP A 1 90 ? 5.310 3.856 4.543 1.00 97.50 90 ASP A N 1
ATOM 680 C CA . ASP A 1 90 ? 4.480 3.682 3.352 1.00 97.50 90 ASP A CA 1
ATOM 681 C C . ASP A 1 90 ? 3.394 2.607 3.560 1.00 97.50 90 ASP A C 1
ATOM 683 O O . ASP A 1 90 ? 3.701 1.417 3.705 1.00 97.50 90 ASP A O 1
ATOM 687 N N . ILE A 1 91 ? 2.115 2.994 3.512 1.00 98.19 91 ILE A N 1
ATOM 688 C CA . ILE A 1 91 ? 0.963 2.093 3.680 1.00 98.19 91 ILE A CA 1
ATOM 689 C C . ILE A 1 91 ? 0.081 2.099 2.437 1.00 98.19 91 ILE A C 1
ATOM 691 O O . ILE A 1 91 ? -0.390 3.132 1.967 1.00 98.19 91 ILE A O 1
ATOM 695 N N . ALA A 1 92 ? -0.163 0.921 1.877 1.00 98.31 92 ALA A N 1
ATOM 696 C CA . ALA A 1 92 ? -1.055 0.747 0.745 1.00 98.31 92 ALA A CA 1
ATOM 697 C C . ALA A 1 92 ? -2.378 0.143 1.206 1.00 98.31 92 ALA A C 1
ATOM 699 O O . ALA A 1 92 ? -2.373 -0.872 1.898 1.00 98.31 92 ALA A O 1
ATOM 700 N N . LEU A 1 93 ? -3.500 0.728 0.793 1.00 98.31 93 LEU A N 1
ATOM 701 C CA . LEU A 1 93 ? -4.841 0.282 1.159 1.00 98.31 93 LEU A CA 1
ATOM 702 C C . LEU A 1 93 ? -5.606 -0.188 -0.074 1.00 98.31 93 LEU A C 1
ATOM 704 O O . LEU A 1 93 ? -5.667 0.508 -1.089 1.00 98.31 93 LEU A O 1
ATOM 708 N N . LEU A 1 94 ? -6.220 -1.360 0.025 1.00 97.88 94 LEU A N 1
ATOM 709 C CA . LEU A 1 94 ? -7.268 -1.801 -0.884 1.00 97.88 94 LEU A CA 1
ATOM 710 C C . LEU A 1 94 ? -8.608 -1.458 -0.241 1.00 97.88 94 LEU A C 1
ATOM 712 O O . LEU A 1 94 ? -8.904 -1.955 0.843 1.00 97.88 94 LEU A O 1
ATOM 716 N N . LEU A 1 95 ? -9.406 -0.617 -0.893 1.00 96.38 95 LEU A N 1
ATOM 717 C CA . LEU A 1 95 ? -10.739 -0.241 -0.420 1.00 96.38 95 LEU A CA 1
ATOM 718 C C . LEU A 1 95 ? -11.828 -0.984 -1.195 1.00 96.38 95 LEU A C 1
ATOM 720 O O . LEU A 1 95 ? -11.620 -1.386 -2.345 1.00 96.38 95 LEU A O 1
ATOM 724 N N . ALA A 1 96 ? -13.000 -1.119 -0.578 1.00 93.44 96 ALA A N 1
ATOM 725 C CA . ALA A 1 96 ? -14.187 -1.653 -1.231 1.00 93.44 96 ALA A CA 1
ATOM 726 C C . ALA A 1 96 ? -14.523 -0.854 -2.507 1.00 93.44 96 ALA A C 1
ATOM 728 O O . ALA A 1 96 ? -14.341 0.366 -2.582 1.00 93.44 96 ALA A O 1
ATOM 729 N N . ASN A 1 97 ? -15.006 -1.553 -3.535 1.00 83.88 97 ASN A N 1
ATOM 730 C CA . ASN A 1 97 ? -15.386 -0.936 -4.805 1.00 83.88 97 ASN A CA 1
ATOM 731 C C . ASN A 1 97 ? -16.656 -0.077 -4.670 1.00 83.88 97 ASN A C 1
ATOM 733 O O . ASN A 1 97 ? -17.444 -0.251 -3.746 1.00 83.88 97 ASN A O 1
ATOM 737 N N . GLY A 1 98 ? -16.884 0.814 -5.641 1.00 77.12 98 GLY A N 1
ATOM 738 C CA . GLY A 1 98 ? -18.148 1.552 -5.767 1.00 77.12 98 GLY A CA 1
ATOM 739 C C . GLY A 1 98 ? -18.234 2.869 -4.991 1.00 77.12 98 GLY A C 1
ATOM 740 O O . GLY A 1 98 ? -19.301 3.473 -4.971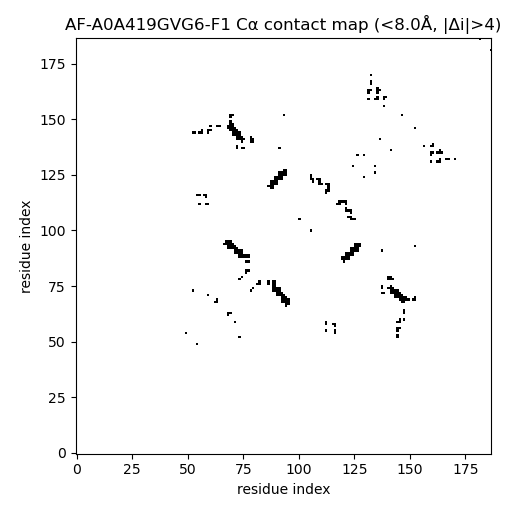 1.00 77.12 98 GLY A O 1
ATOM 741 N N . ARG A 1 99 ? -17.131 3.340 -4.398 1.00 79.81 99 ARG A N 1
ATOM 742 C CA . ARG A 1 99 ? -17.022 4.687 -3.815 1.00 79.81 99 ARG A CA 1
ATOM 743 C C . ARG A 1 99 ? -15.974 5.525 -4.538 1.00 79.81 99 ARG A C 1
ATOM 745 O O . ARG A 1 99 ? -14.980 4.985 -5.033 1.00 79.81 99 ARG A O 1
ATOM 752 N N . GLU A 1 100 ? -16.194 6.834 -4.574 1.00 80.56 100 GLU A N 1
ATOM 753 C CA . GLU A 1 100 ? -15.153 7.782 -4.960 1.00 80.56 100 GLU A CA 1
ATOM 754 C C . GLU A 1 100 ? -14.035 7.779 -3.914 1.00 80.56 100 GLU A C 1
ATOM 756 O O . GLU A 1 100 ? -14.285 7.646 -2.715 1.00 80.56 100 GLU A O 1
ATOM 761 N N . ARG A 1 101 ? -12.799 7.899 -4.398 1.00 90.50 101 ARG A N 1
ATOM 762 C CA . ARG A 1 101 ? -11.581 7.989 -3.595 1.00 90.50 101 ARG A CA 1
ATOM 763 C C . ARG A 1 101 ? -10.908 9.303 -3.936 1.00 90.50 101 ARG A C 1
ATOM 765 O O . ARG A 1 101 ? -10.735 9.613 -5.114 1.00 90.50 101 ARG A O 1
ATOM 772 N N . SER A 1 102 ? -10.534 10.075 -2.924 1.00 92.44 102 SER A N 1
ATOM 773 C CA . SER A 1 102 ? -9.919 11.390 -3.124 1.00 92.44 102 SER A CA 1
ATOM 774 C C . SER A 1 102 ? -8.541 11.476 -2.479 1.00 92.44 102 SER A C 1
ATOM 776 O O . SER A 1 102 ? -8.229 10.758 -1.529 1.00 92.44 102 SER A O 1
ATOM 778 N N . ALA A 1 103 ? -7.716 12.402 -2.969 1.00 92.38 103 ALA A N 1
ATOM 779 C CA . ALA A 1 103 ? -6.446 12.721 -2.322 1.00 92.38 103 ALA A CA 1
ATOM 780 C C . ALA A 1 103 ? -6.649 13.249 -0.888 1.00 92.38 103 ALA A C 1
ATOM 782 O O . ALA A 1 103 ? -5.822 12.995 -0.020 1.00 92.38 103 ALA A O 1
ATOM 783 N N . MET A 1 104 ? -7.767 13.935 -0.616 1.00 94.94 104 MET A N 1
ATOM 784 C CA . MET A 1 104 ? -8.089 14.417 0.730 1.00 94.94 104 MET A CA 1
ATOM 785 C C . MET A 1 104 ? -8.376 13.267 1.697 1.00 94.94 104 MET A C 1
ATOM 787 O O . MET A 1 104 ? -7.866 13.281 2.810 1.00 94.94 104 MET A O 1
ATOM 791 N N . GLU A 1 105 ? -9.120 12.251 1.259 1.00 94.25 105 GLU A N 1
ATOM 792 C CA . GLU A 1 105 ? -9.390 11.048 2.060 1.00 94.25 105 GLU A CA 1
ATOM 793 C C . GLU A 1 105 ? -8.101 10.266 2.349 1.00 94.25 105 GLU A C 1
ATOM 795 O O . GLU A 1 105 ? -7.881 9.801 3.462 1.00 94.25 105 GLU A O 1
ATOM 800 N N . MET A 1 106 ? -7.208 10.168 1.362 1.00 95.62 106 MET A N 1
ATOM 801 C CA . MET A 1 106 ? -5.889 9.555 1.530 1.00 95.62 106 MET A CA 1
ATOM 802 C C . MET A 1 106 ? -5.071 10.254 2.629 1.00 95.62 106 MET A C 1
ATOM 804 O O . MET A 1 106 ? -4.517 9.586 3.503 1.00 95.62 106 MET A O 1
ATOM 808 N N . LEU A 1 107 ? -5.050 11.592 2.625 1.00 96.25 107 LEU A N 1
ATOM 809 C CA . LEU A 1 107 ? -4.385 12.397 3.656 1.00 96.25 107 LEU A CA 1
ATOM 810 C C . LEU A 1 107 ? -5.061 12.266 5.027 1.00 96.25 107 LEU A C 1
ATOM 812 O O . LEU A 1 107 ? -4.374 12.200 6.044 1.00 96.25 107 LEU A O 1
ATOM 816 N N . GLU A 1 108 ? -6.392 12.237 5.069 1.00 96.94 108 GLU A N 1
ATOM 817 C CA . GLU A 1 108 ? -7.162 12.066 6.304 1.00 96.94 108 GLU A CA 1
ATOM 818 C C . GLU A 1 108 ? -6.855 10.720 6.966 1.00 96.94 108 GLU A C 1
ATOM 820 O O . GLU A 1 108 ? -6.468 10.691 8.134 1.00 96.94 108 GLU A O 1
ATOM 825 N N . ILE A 1 109 ? -6.912 9.625 6.200 1.00 97.44 109 ILE A N 1
ATOM 826 C CA . ILE A 1 109 ? -6.563 8.289 6.693 1.00 97.44 109 ILE A CA 1
ATOM 827 C C . ILE A 1 109 ? -5.114 8.264 7.194 1.00 97.44 109 ILE A C 1
ATOM 829 O O . ILE A 1 109 ? -4.857 7.722 8.266 1.00 97.44 109 ILE A O 1
ATOM 833 N N . GLY A 1 110 ? -4.172 8.879 6.468 1.00 97.56 110 GLY A N 1
ATOM 834 C CA . GLY A 1 110 ? -2.776 8.981 6.906 1.00 97.56 110 GLY A CA 1
ATOM 835 C C . GLY A 1 110 ? -2.641 9.638 8.281 1.00 97.56 110 GLY A C 1
ATOM 836 O O . GLY A 1 110 ? -2.034 9.065 9.184 1.00 97.56 110 GLY A O 1
ATOM 837 N N . ARG A 1 111 ? -3.294 10.788 8.488 1.00 97.62 111 ARG A N 1
ATOM 838 C CA . ARG A 1 111 ? -3.281 11.505 9.777 1.00 97.62 111 ARG A CA 1
ATOM 839 C C . ARG A 1 111 ? -3.934 10.707 10.900 1.00 97.62 111 ARG A C 1
ATOM 841 O O . ARG A 1 111 ? -3.473 10.744 12.038 1.00 97.62 111 ARG A O 1
ATOM 848 N N . GLU A 1 112 ? -5.011 9.988 10.614 1.00 98.00 112 GLU A N 1
ATOM 849 C CA . GLU A 1 112 ? -5.647 9.132 11.613 1.00 98.00 112 GLU A CA 1
ATOM 850 C C . GLU A 1 112 ? -4.788 7.921 11.987 1.00 98.00 112 GLU A C 1
ATOM 852 O O . GLU A 1 112 ? -4.747 7.535 13.160 1.00 98.00 112 GLU A O 1
ATOM 857 N N . LEU A 1 113 ? -4.063 7.346 11.025 1.00 97.75 113 LEU A N 1
ATOM 858 C CA . LEU A 1 113 ? -3.082 6.301 11.300 1.00 97.75 113 LEU A CA 1
ATOM 859 C C . LEU A 1 113 ? -1.932 6.842 12.153 1.00 97.75 113 LEU A C 1
ATOM 861 O O . LEU A 1 113 ? -1.523 6.167 13.093 1.00 97.75 113 LEU A O 1
ATOM 865 N N . GLU A 1 114 ? -1.449 8.062 11.903 1.00 96.81 114 GLU A N 1
ATOM 866 C CA . GLU A 1 114 ? -0.429 8.706 12.747 1.00 96.81 114 GLU A CA 1
ATOM 867 C C . GLU A 1 114 ? -0.937 8.884 14.182 1.00 96.81 114 GLU A C 1
ATOM 869 O O . GLU A 1 114 ? -0.288 8.466 15.142 1.00 96.81 114 GLU A O 1
ATOM 874 N N . ASN A 1 115 ? -2.148 9.428 14.333 1.00 96.75 115 ASN A N 1
ATOM 875 C CA . ASN A 1 115 ? -2.755 9.676 15.639 1.00 96.75 115 ASN A CA 1
ATOM 876 C C . ASN A 1 115 ? -3.004 8.386 16.436 1.00 96.75 115 ASN A C 1
ATOM 878 O O . ASN A 1 115 ? -2.829 8.375 17.652 1.00 96.75 115 ASN A O 1
ATOM 882 N N . SER A 1 116 ? -3.429 7.309 15.770 1.00 95.25 116 SER A N 1
ATOM 883 C CA . SER A 1 116 ? -3.761 6.037 16.428 1.00 95.25 116 SER A CA 1
ATOM 884 C C . SER A 1 116 ? -2.543 5.153 16.706 1.00 95.25 116 SER A C 1
ATOM 886 O O . SER A 1 116 ? -2.523 4.459 17.719 1.00 95.25 116 SER A O 1
ATOM 888 N N . SER A 1 117 ? -1.522 5.187 15.844 1.00 93.50 117 SER A N 1
ATOM 889 C CA . SER A 1 117 ? -0.290 4.398 16.008 1.00 93.50 117 SER A CA 1
ATOM 890 C C . SER A 1 117 ? 0.790 5.109 16.829 1.00 93.50 117 SER A C 1
ATOM 892 O O . SER A 1 117 ? 1.732 4.467 17.293 1.00 93.50 117 SER A O 1
ATOM 894 N N . GLY A 1 118 ? 0.700 6.434 16.978 1.00 93.69 118 GLY A N 1
ATOM 895 C CA . GLY A 1 118 ? 1.760 7.263 17.556 1.00 93.69 118 GLY A CA 1
ATOM 896 C C . GLY A 1 118 ? 2.992 7.412 16.652 1.00 93.69 118 GLY A C 1
ATOM 897 O O . GLY A 1 118 ? 3.993 8.002 17.068 1.00 93.69 118 GLY A O 1
ATOM 898 N N . LEU A 1 119 ? 2.942 6.879 15.427 1.00 92.19 119 LEU A N 1
ATOM 899 C CA . LEU A 1 119 ? 3.980 7.044 14.416 1.00 92.19 119 LEU A CA 1
ATOM 900 C C . LEU A 1 119 ? 3.812 8.382 13.694 1.00 92.19 119 LEU A C 1
ATOM 902 O O . LEU A 1 119 ? 2.765 9.022 13.743 1.00 92.19 119 LEU A O 1
ATOM 906 N N . LYS A 1 120 ? 4.871 8.802 13.009 1.00 92.38 120 LYS A N 1
ATOM 907 C CA . LYS A 1 120 ? 4.895 10.023 12.203 1.00 92.38 120 LYS A CA 1
ATOM 908 C C . LYS A 1 120 ? 5.267 9.685 10.769 1.00 92.38 120 LYS A C 1
ATOM 910 O O . LYS A 1 120 ? 5.965 8.696 10.549 1.00 92.38 120 LYS A O 1
ATOM 915 N N . HIS A 1 121 ? 4.886 10.564 9.848 1.00 93.88 121 HIS A N 1
ATOM 916 C CA . HIS A 1 121 ? 5.220 10.492 8.430 1.00 93.88 121 HIS A CA 1
ATOM 917 C C . HIS A 1 121 ? 4.644 9.241 7.758 1.00 93.88 121 HIS A C 1
ATOM 919 O O . HIS A 1 121 ? 5.367 8.481 7.117 1.00 93.88 121 HIS A O 1
ATOM 925 N N . ILE A 1 122 ? 3.342 9.003 7.939 1.00 97.19 122 ILE A N 1
ATOM 926 C CA . ILE A 1 122 ? 2.646 7.910 7.247 1.00 97.19 122 ILE A CA 1
ATOM 927 C C . ILE A 1 122 ? 2.144 8.404 5.885 1.00 97.19 122 ILE A C 1
ATOM 929 O O . ILE A 1 122 ? 1.268 9.268 5.829 1.00 97.19 122 ILE A O 1
ATOM 933 N N . ASP A 1 123 ? 2.653 7.818 4.796 1.00 96.38 123 ASP A N 1
ATOM 934 C CA . ASP A 1 123 ? 2.134 8.032 3.438 1.00 96.38 123 ASP A CA 1
ATOM 935 C C . ASP A 1 123 ? 1.172 6.903 3.057 1.00 96.38 123 ASP A C 1
ATOM 937 O O . ASP A 1 123 ? 1.516 5.717 3.094 1.00 96.38 123 ASP A O 1
ATOM 941 N N . VAL A 1 124 ? -0.051 7.268 2.679 1.00 97.44 124 VAL A N 1
ATOM 942 C CA . VAL A 1 124 ? -1.102 6.318 2.307 1.00 97.44 124 VAL A CA 1
ATOM 943 C C . VAL A 1 124 ? -1.256 6.302 0.796 1.00 97.44 124 VAL A C 1
ATOM 945 O O . VAL A 1 124 ? -1.254 7.338 0.149 1.00 97.44 124 VAL A O 1
ATOM 948 N N . ARG A 1 125 ? -1.458 5.122 0.207 1.00 97.12 125 ARG A N 1
ATOM 949 C CA . ARG A 1 125 ? -1.781 4.981 -1.219 1.00 97.12 125 ARG A CA 1
ATOM 950 C C . ARG A 1 125 ? -2.903 3.983 -1.444 1.00 97.12 125 ARG A C 1
ATOM 952 O O . ARG A 1 125 ? -2.872 2.877 -0.917 1.00 97.12 125 ARG A O 1
ATOM 959 N N . PHE A 1 126 ? -3.855 4.319 -2.310 1.00 97.38 126 PHE A N 1
ATOM 960 C CA . PHE A 1 126 ? -4.909 3.384 -2.699 1.00 97.38 126 PHE A CA 1
ATOM 961 C C . PHE A 1 126 ? -4.446 2.450 -3.821 1.00 97.38 126 PHE A C 1
ATOM 963 O O . PHE A 1 126 ? -4.054 2.890 -4.903 1.00 97.38 126 PHE A O 1
ATOM 970 N N . LEU A 1 127 ? -4.521 1.140 -3.576 1.00 97.19 127 LEU A N 1
ATOM 971 C CA . LEU A 1 127 ? -4.195 0.102 -4.556 1.00 97.19 127 LEU A CA 1
ATOM 972 C C . LEU A 1 127 ? -5.189 0.071 -5.719 1.00 97.19 127 LEU A C 1
ATOM 974 O O . LEU A 1 127 ? -4.812 -0.318 -6.825 1.00 97.19 127 LEU A O 1
ATOM 978 N N . ASN A 1 128 ? -6.435 0.493 -5.485 1.00 95.50 128 ASN A N 1
ATOM 979 C CA . ASN A 1 128 ? -7.492 0.513 -6.493 1.00 95.50 128 ASN A CA 1
ATOM 980 C C . ASN A 1 128 ? -7.072 1.315 -7.741 1.00 95.50 128 ASN A C 1
ATOM 982 O O . ASN A 1 128 ? -7.224 0.819 -8.859 1.00 95.50 128 ASN A O 1
ATOM 986 N N . ASP A 1 129 ? -6.472 2.495 -7.541 1.00 91.69 129 ASP A N 1
ATOM 987 C CA . ASP A 1 129 ? -6.121 3.443 -8.614 1.00 91.69 129 ASP A CA 1
ATOM 988 C C . ASP A 1 129 ? -4.638 3.434 -8.986 1.00 91.69 129 ASP A C 1
ATOM 990 O O . ASP A 1 129 ? -4.228 4.044 -9.974 1.00 91.69 129 ASP A O 1
ATOM 994 N N . ALA A 1 130 ? -3.808 2.746 -8.201 1.00 94.81 130 ALA A N 1
ATOM 995 C CA . ALA A 1 130 ? -2.378 2.713 -8.446 1.00 94.81 130 ALA A CA 1
ATOM 996 C C . ALA A 1 130 ? -2.055 2.059 -9.810 1.00 94.81 130 ALA A C 1
ATOM 998 O O . ALA A 1 130 ? -2.634 1.016 -10.161 1.00 94.81 130 ALA A O 1
ATOM 999 N N . PRO A 1 131 ? -1.081 2.609 -10.568 1.00 9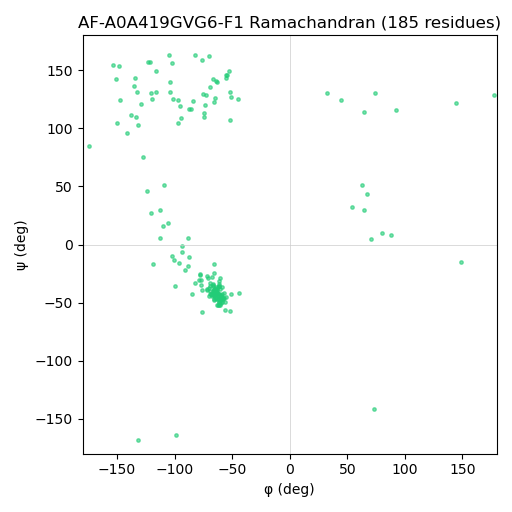6.06 131 PRO A N 1
ATOM 1000 C CA . PRO A 1 131 ? -0.592 1.992 -11.797 1.00 96.06 131 PRO A CA 1
ATOM 1001 C C . PRO A 1 131 ? -0.142 0.549 -11.564 1.00 96.06 131 PRO A C 1
ATOM 1003 O O . PRO A 1 131 ? 0.423 0.241 -10.514 1.00 96.06 131 PRO A O 1
ATOM 1006 N N . LEU A 1 132 ? -0.328 -0.329 -12.558 1.00 97.00 132 LEU A N 1
ATOM 1007 C CA . LEU A 1 132 ? -0.038 -1.768 -12.441 1.00 97.00 132 LEU A CA 1
ATOM 1008 C C . LEU A 1 132 ? 1.371 -2.061 -11.903 1.00 97.00 132 LEU A C 1
ATOM 1010 O O . LEU A 1 132 ? 1.519 -2.906 -11.027 1.00 97.00 132 LEU A O 1
ATOM 1014 N N . ALA A 1 133 ? 2.388 -1.330 -12.369 1.00 95.44 133 ALA A N 1
ATOM 1015 C CA . ALA A 1 133 ? 3.763 -1.487 -11.892 1.00 95.44 133 ALA A CA 1
ATOM 1016 C C . ALA A 1 133 ? 3.918 -1.197 -10.387 1.00 95.44 133 ALA A C 1
ATOM 1018 O O . ALA A 1 133 ? 4.708 -1.856 -9.713 1.00 95.44 133 ALA A O 1
ATOM 1019 N N . VAL A 1 134 ? 3.160 -0.227 -9.863 1.00 96.00 134 VAL A N 1
ATOM 1020 C CA . VAL A 1 134 ? 3.200 0.188 -8.456 1.00 96.00 134 VAL A CA 1
ATOM 1021 C C . VAL A 1 134 ? 2.466 -0.830 -7.590 1.00 96.00 134 VAL A C 1
ATOM 1023 O O . VAL A 1 134 ? 3.084 -1.423 -6.709 1.00 96.00 134 VAL A O 1
ATOM 1026 N N . LYS A 1 135 ? 1.179 -1.091 -7.863 1.00 97.38 135 LYS A N 1
ATOM 1027 C CA . LYS A 1 135 ? 0.407 -2.067 -7.073 1.00 97.38 135 LYS A CA 1
ATOM 1028 C C . LYS A 1 135 ? 0.973 -3.479 -7.176 1.00 97.38 135 LYS A C 1
ATOM 1030 O O . LYS A 1 135 ? 1.018 -4.180 -6.176 1.00 97.38 135 LYS A O 1
ATOM 1035 N N . GLY A 1 136 ? 1.473 -3.873 -8.346 1.00 97.56 136 GLY A N 1
ATOM 1036 C CA . GLY A 1 136 ? 2.125 -5.164 -8.541 1.00 97.56 136 GLY A CA 1
ATOM 1037 C C . GLY A 1 136 ? 3.369 -5.330 -7.671 1.00 97.56 136 GLY A C 1
ATOM 1038 O O . GLY A 1 136 ? 3.489 -6.337 -6.979 1.00 97.56 136 GLY A O 1
ATOM 1039 N N . ARG A 1 137 ? 4.244 -4.314 -7.616 1.00 96.56 137 ARG A N 1
ATOM 1040 C CA . ARG A 1 137 ? 5.413 -4.321 -6.720 1.00 96.56 137 ARG A CA 1
ATOM 1041 C C . ARG A 1 137 ? 5.008 -4.369 -5.249 1.00 96.56 137 ARG A C 1
ATOM 1043 O O . ARG A 1 137 ? 5.554 -5.173 -4.504 1.00 96.56 137 ARG A O 1
ATOM 1050 N N . ILE A 1 138 ? 4.046 -3.538 -4.840 1.00 98.06 138 ILE A N 1
ATOM 1051 C CA . ILE A 1 138 ? 3.547 -3.517 -3.457 1.00 98.06 138 ILE A CA 1
ATOM 1052 C C . ILE A 1 138 ? 3.034 -4.896 -3.055 1.00 98.06 138 ILE A C 1
ATOM 1054 O O . ILE A 1 138 ? 3.383 -5.389 -1.993 1.00 98.06 138 ILE A O 1
ATOM 1058 N N . LEU A 1 139 ? 2.250 -5.546 -3.909 1.00 97.69 139 LEU A N 1
ATOM 1059 C CA . LEU A 1 139 ? 1.742 -6.877 -3.609 1.00 97.69 139 LEU A CA 1
ATOM 1060 C C . LEU A 1 139 ? 2.830 -7.951 -3.690 1.00 97.69 139 LEU A C 1
ATOM 1062 O O . LEU A 1 139 ? 2.694 -8.978 -3.043 1.00 97.69 139 LEU A O 1
ATOM 1066 N N . ALA A 1 140 ? 3.890 -7.780 -4.476 1.00 95.25 140 ALA A N 1
ATOM 1067 C CA . ALA A 1 140 ? 4.977 -8.757 -4.548 1.00 95.25 140 ALA A CA 1
ATOM 1068 C C . ALA A 1 140 ? 5.932 -8.688 -3.340 1.00 95.25 140 ALA A C 1
ATOM 1070 O O . ALA A 1 140 ? 6.446 -9.720 -2.919 1.00 95.25 140 ALA A O 1
ATOM 1071 N N . GLU A 1 141 ? 6.174 -7.492 -2.799 1.00 93.56 141 GLU A N 1
ATOM 1072 C CA . GLU A 1 141 ? 7.236 -7.233 -1.808 1.00 93.56 141 GLU A CA 1
ATOM 1073 C C . GLU A 1 141 ? 6.714 -6.720 -0.455 1.00 93.56 141 GLU A C 1
ATOM 1075 O O . GLU A 1 141 ? 7.449 -6.706 0.532 1.00 93.56 141 GLU A O 1
ATOM 1080 N N . GLY A 1 142 ? 5.471 -6.243 -0.408 1.00 95.69 142 GLY A N 1
ATOM 1081 C CA . GLY A 1 142 ? 4.860 -5.658 0.779 1.00 95.69 142 GLY A CA 1
ATOM 1082 C C . GLY A 1 142 ? 4.433 -6.700 1.808 1.00 95.69 142 GLY A C 1
ATOM 1083 O O . GLY A 1 142 ? 4.205 -7.870 1.499 1.00 95.69 142 GLY A O 1
ATOM 1084 N N . LYS A 1 143 ? 4.291 -6.247 3.053 1.00 96.88 143 LYS A N 1
ATOM 1085 C CA . LYS A 1 143 ? 3.849 -7.059 4.188 1.00 96.88 143 LYS A CA 1
ATOM 1086 C C . LYS A 1 143 ? 2.387 -6.768 4.484 1.00 96.88 143 LYS A C 1
ATOM 1088 O O . LYS A 1 143 ? 2.028 -5.611 4.686 1.00 96.88 143 LYS A O 1
ATOM 1093 N N . LEU A 1 144 ? 1.553 -7.803 4.512 1.00 97.75 144 LEU A N 1
ATOM 1094 C CA . LEU A 1 144 ? 0.144 -7.676 4.876 1.00 97.75 144 LEU A CA 1
ATOM 1095 C C . LEU A 1 144 ? 0.027 -7.267 6.351 1.00 97.75 144 LEU A C 1
ATOM 1097 O O . LEU A 1 144 ? 0.521 -7.972 7.224 1.00 97.75 144 LEU A O 1
ATOM 1101 N N . LEU A 1 145 ? -0.635 -6.141 6.607 1.00 97.75 145 LEU A N 1
ATOM 1102 C CA . LEU A 1 145 ? -0.919 -5.629 7.949 1.00 97.75 145 LEU A CA 1
ATOM 1103 C C . LEU A 1 145 ? -2.345 -5.954 8.393 1.00 97.75 145 LEU A C 1
ATOM 1105 O O . LEU A 1 145 ? -2.591 -6.183 9.566 1.00 97.75 145 LEU A O 1
ATOM 1109 N N . TYR A 1 146 ? -3.298 -5.939 7.463 1.00 98.19 146 TYR A N 1
ATOM 1110 C CA . TYR A 1 146 ? -4.714 -6.111 7.772 1.00 98.19 146 TYR A CA 1
ATOM 1111 C C . TYR A 1 146 ? -5.447 -6.756 6.599 1.00 98.19 146 TYR A C 1
ATOM 1113 O O . TYR A 1 146 ? -5.170 -6.426 5.444 1.00 98.19 146 TYR A O 1
ATOM 1121 N N . SER A 1 147 ? -6.405 -7.634 6.906 1.00 97.56 147 SER A N 1
ATOM 1122 C CA . SER A 1 147 ? -7.361 -8.204 5.954 1.00 97.56 147 SER A CA 1
ATOM 1123 C C . SER A 1 147 ? -8.763 -8.143 6.558 1.00 97.56 147 SER A C 1
ATOM 1125 O O . SER A 1 147 ? -9.055 -8.828 7.536 1.00 97.56 147 SER A O 1
ATOM 1127 N N . GLY A 1 148 ? -9.613 -7.280 6.003 1.00 96.31 148 GLY A N 1
ATOM 1128 C CA . GLY A 1 148 ? -11.018 -7.139 6.388 1.00 96.31 148 GLY A CA 1
ATOM 1129 C C . GLY A 1 148 ? -11.954 -8.034 5.575 1.00 96.31 148 GLY A C 1
ATOM 1130 O O . GLY A 1 148 ? -13.056 -8.345 6.021 1.00 96.31 148 GLY A O 1
ATOM 1131 N N . ASN A 1 149 ? -11.520 -8.463 4.386 1.00 97.06 149 ASN A N 1
ATOM 1132 C CA . ASN A 1 149 ? -12.232 -9.426 3.551 1.00 97.06 149 ASN A CA 1
ATOM 1133 C C . ASN A 1 149 ? -11.219 -10.229 2.721 1.00 97.06 149 ASN A C 1
ATOM 1135 O O . ASN A 1 149 ? -10.648 -9.714 1.756 1.00 97.06 149 ASN A O 1
ATOM 1139 N N . ASP A 1 150 ? -10.991 -11.482 3.120 1.00 97.50 150 ASP A N 1
ATOM 1140 C CA . ASP A 1 150 ? -9.983 -12.339 2.495 1.00 97.50 150 ASP A CA 1
ATOM 1141 C C . ASP A 1 150 ? -10.310 -12.678 1.041 1.00 97.50 150 ASP A C 1
ATOM 1143 O O . ASP A 1 150 ? -9.405 -12.638 0.213 1.00 97.50 150 ASP A O 1
ATOM 1147 N N . ASP A 1 151 ? -11.575 -12.929 0.706 1.00 97.62 151 ASP A N 1
ATOM 1148 C CA . ASP A 1 151 ? -11.976 -13.293 -0.657 1.00 97.62 151 ASP A CA 1
ATOM 1149 C C . ASP A 1 151 ? -11.660 -12.158 -1.642 1.00 97.62 151 ASP A C 1
ATOM 1151 O O . ASP A 1 151 ? -10.936 -12.345 -2.621 1.00 97.62 151 ASP A O 1
ATOM 1155 N N . GLN A 1 152 ? -12.106 -10.933 -1.335 1.00 97.19 152 GLN A N 1
ATOM 1156 C CA . GLN A 1 152 ? -11.836 -9.766 -2.180 1.00 97.19 152 GLN A CA 1
ATOM 1157 C C . GLN A 1 152 ? -10.343 -9.431 -2.248 1.00 97.19 152 GLN A C 1
ATOM 1159 O O . GLN A 1 152 ? -9.848 -9.011 -3.299 1.00 97.19 152 GLN A O 1
ATOM 1164 N N . ARG A 1 153 ? -9.617 -9.604 -1.136 1.00 98.00 153 ARG A N 1
ATOM 1165 C CA . ARG A 1 153 ? -8.166 -9.409 -1.097 1.00 98.00 153 ARG A CA 1
ATOM 1166 C C . ARG A 1 153 ? -7.462 -10.404 -2.015 1.00 98.00 153 ARG A C 1
ATOM 1168 O O . ARG A 1 153 ? -6.659 -9.985 -2.846 1.00 98.00 153 ARG A O 1
ATOM 1175 N N . VAL A 1 154 ? -7.752 -11.696 -1.871 1.00 98.19 154 VAL A N 1
ATOM 1176 C CA . VAL A 1 154 ? -7.118 -12.772 -2.643 1.00 98.19 154 VAL A CA 1
ATOM 1177 C C . VAL A 1 154 ? -7.418 -12.612 -4.130 1.00 98.19 154 VAL A C 1
ATOM 1179 O O . VAL A 1 154 ? -6.486 -12.656 -4.934 1.00 98.19 154 VAL A O 1
ATOM 1182 N N . ASP A 1 155 ? -8.664 -12.321 -4.500 1.00 98.00 155 ASP A N 1
ATOM 1183 C CA . ASP A 1 155 ? -9.047 -12.071 -5.893 1.00 98.00 155 ASP A CA 1
ATOM 1184 C C . ASP A 1 155 ? -8.261 -10.901 -6.502 1.00 98.00 155 ASP A C 1
ATOM 1186 O O . ASP A 1 155 ? -7.732 -10.989 -7.619 1.00 98.00 155 ASP A O 1
ATOM 1190 N N . PHE A 1 156 ? -8.137 -9.798 -5.756 1.00 98.00 156 PHE A N 1
ATOM 1191 C CA . PHE A 1 156 ? -7.361 -8.640 -6.190 1.00 98.00 156 PHE A CA 1
ATOM 1192 C C . PHE A 1 156 ? -5.866 -8.963 -6.304 1.00 98.00 156 PHE A C 1
ATOM 1194 O O . PHE A 1 156 ? -5.227 -8.565 -7.286 1.00 98.00 156 PHE A O 1
ATOM 1201 N N . GLU A 1 157 ? -5.308 -9.686 -5.328 1.00 98.38 157 GLU A N 1
ATOM 1202 C CA . GLU A 1 157 ? -3.904 -10.093 -5.298 1.00 98.38 157 GLU A CA 1
ATOM 1203 C C . GLU A 1 157 ? -3.546 -10.975 -6.492 1.00 98.38 157 GLU A C 1
ATOM 1205 O O . GLU A 1 157 ? -2.590 -10.673 -7.209 1.00 98.38 157 GLU A O 1
ATOM 1210 N N . VAL A 1 158 ? -4.321 -12.035 -6.727 1.00 98.25 158 VAL A N 1
ATOM 1211 C CA . VAL A 1 158 ? -4.087 -13.000 -7.807 1.00 98.25 158 VAL A CA 1
ATOM 1212 C C . VAL A 1 158 ? -4.146 -12.299 -9.159 1.00 98.25 158 VAL A C 1
ATOM 1214 O O . VAL A 1 158 ? -3.190 -12.371 -9.937 1.00 98.25 158 VAL A O 1
ATOM 1217 N N . LYS A 1 159 ? -5.223 -11.547 -9.419 1.00 98.00 159 LYS A N 1
ATOM 1218 C CA . LYS A 1 159 ? -5.394 -10.819 -10.681 1.00 98.00 159 LYS A CA 1
ATOM 1219 C C . LYS A 1 159 ? -4.262 -9.820 -10.915 1.00 98.00 159 LYS A C 1
ATOM 1221 O O . LYS A 1 159 ? -3.709 -9.750 -12.012 1.00 98.00 159 LYS A O 1
ATOM 1226 N N . THR A 1 160 ? -3.910 -9.041 -9.894 1.00 98.06 160 THR A N 1
ATOM 1227 C CA . THR A 1 160 ? -2.894 -7.991 -10.023 1.00 98.06 160 THR A CA 1
ATOM 1228 C C . THR A 1 160 ? -1.498 -8.574 -10.193 1.00 98.06 160 THR A C 1
ATOM 1230 O O . THR A 1 160 ? -0.758 -8.100 -11.054 1.00 98.06 160 THR A O 1
ATOM 1233 N N . ARG A 1 161 ? -1.129 -9.600 -9.415 1.00 97.75 161 ARG A N 1
ATOM 1234 C CA . ARG A 1 161 ? 0.185 -10.249 -9.525 1.00 97.75 161 ARG A CA 1
ATOM 1235 C C . ARG A 1 161 ? 0.356 -10.930 -10.880 1.00 97.75 161 ARG A C 1
ATOM 1237 O O . ARG A 1 161 ? 1.407 -10.749 -11.483 1.00 97.75 161 ARG A O 1
ATOM 1244 N N . SER A 1 162 ? -0.668 -11.622 -11.389 1.00 98.00 162 SER A N 1
ATOM 1245 C CA . SER A 1 162 ? -0.624 -12.229 -12.730 1.00 98.00 162 SER A CA 1
ATOM 1246 C C . SER A 1 162 ? -0.304 -11.181 -13.799 1.00 98.00 162 SER A C 1
ATOM 1248 O O . SER A 1 162 ? 0.715 -11.277 -14.475 1.00 98.00 162 SER A O 1
ATOM 1250 N N . LEU A 1 163 ? -1.107 -10.112 -13.872 1.00 97.81 163 LEU A N 1
ATOM 1251 C CA . LEU A 1 163 ? -0.897 -9.028 -14.837 1.00 97.81 163 LEU A CA 1
ATOM 1252 C C . LEU A 1 163 ? 0.463 -8.341 -14.657 1.00 97.81 163 LEU A C 1
ATOM 1254 O O . LEU A 1 163 ? 1.109 -7.954 -15.629 1.00 97.81 163 LEU A O 1
ATOM 1258 N N . TYR A 1 164 ? 0.894 -8.157 -13.410 1.00 97.88 164 TYR A N 1
ATOM 1259 C CA . TYR A 1 164 ? 2.170 -7.529 -13.101 1.00 97.88 164 TYR A CA 1
ATOM 1260 C C . TYR A 1 164 ? 3.350 -8.351 -13.612 1.00 97.88 164 TYR A C 1
ATOM 1262 O O . TYR A 1 164 ? 4.240 -7.778 -14.236 1.00 97.88 164 TYR A O 1
ATOM 1270 N N . PHE A 1 165 ? 3.368 -9.663 -13.371 1.00 97.31 165 PHE A N 1
ATOM 1271 C CA . PHE A 1 165 ? 4.478 -10.513 -13.796 1.00 97.31 165 PHE A CA 1
ATOM 1272 C C . PHE A 1 165 ? 4.543 -10.670 -15.317 1.00 97.31 165 PHE A C 1
ATOM 1274 O O . PHE A 1 165 ? 5.649 -10.657 -15.855 1.00 97.31 165 PHE A O 1
ATOM 1281 N N . ASP A 1 166 ? 3.400 -10.682 -16.007 1.00 97.25 166 ASP A N 1
ATOM 1282 C CA . ASP A 1 166 ? 3.353 -10.636 -17.475 1.00 97.25 166 ASP A CA 1
ATOM 1283 C C . ASP A 1 166 ? 3.901 -9.302 -18.018 1.00 97.25 166 ASP A C 1
ATOM 1285 O O . ASP A 1 166 ? 4.633 -9.256 -19.008 1.00 97.25 166 ASP A O 1
ATOM 1289 N N . PHE A 1 167 ? 3.596 -8.191 -17.341 1.00 94.62 167 PHE A N 1
ATOM 1290 C CA . PHE A 1 167 ? 4.046 -6.850 -17.726 1.00 94.62 167 PHE A CA 1
ATOM 1291 C C . PHE A 1 167 ? 5.511 -6.551 -17.349 1.00 94.62 167 PHE A C 1
ATOM 1293 O O . PHE A 1 167 ? 6.168 -5.714 -17.979 1.00 94.62 167 PHE A O 1
ATOM 1300 N N . LEU A 1 168 ? 6.047 -7.208 -16.318 1.00 94.19 168 LEU A N 1
ATOM 1301 C CA . LEU A 1 168 ? 7.330 -6.872 -15.695 1.00 94.19 168 LEU A CA 1
ATOM 1302 C C . LEU A 1 168 ? 8.533 -6.879 -16.662 1.00 94.19 168 LEU A C 1
ATOM 1304 O O . LEU A 1 168 ? 9.342 -5.947 -16.573 1.00 94.19 168 LEU A O 1
ATOM 1308 N N . PRO A 1 169 ? 8.685 -7.841 -17.596 1.00 94.12 169 PRO A N 1
ATOM 1309 C CA . PRO A 1 169 ? 9.777 -7.819 -18.570 1.00 94.12 169 PRO A CA 1
ATOM 1310 C C . PRO A 1 169 ? 9.753 -6.563 -19.449 1.00 94.12 169 PRO A C 1
ATOM 1312 O O . PRO A 1 169 ? 10.780 -5.903 -19.620 1.00 94.12 169 PRO A O 1
ATOM 1315 N N . HIS A 1 170 ? 8.569 -6.181 -19.937 1.00 93.56 170 HIS A N 1
ATOM 1316 C CA . HIS A 1 170 ? 8.384 -4.982 -20.754 1.00 93.56 170 HIS A CA 1
ATOM 1317 C C . HIS A 1 170 ? 8.671 -3.709 -19.959 1.00 93.56 170 HIS A C 1
ATOM 1319 O O . HIS A 1 170 ? 9.363 -2.813 -20.444 1.00 93.56 170 HIS A O 1
ATOM 1325 N N .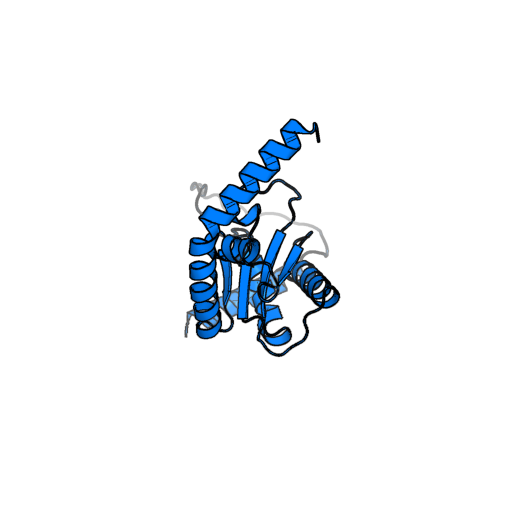 HIS A 1 171 ? 8.199 -3.643 -18.712 1.00 91.19 171 HIS A N 1
ATOM 1326 C CA . HIS A 1 171 ? 8.473 -2.513 -17.831 1.00 91.19 171 HIS A CA 1
ATOM 1327 C C . HIS A 1 171 ? 9.977 -2.309 -17.610 1.00 91.19 171 HIS A C 1
ATOM 1329 O O . HIS A 1 171 ? 10.474 -1.192 -17.740 1.00 91.19 171 HIS A O 1
ATOM 1335 N N . ARG A 1 172 ? 10.717 -3.391 -17.333 1.00 92.25 172 ARG A N 1
ATOM 1336 C CA . ARG A 1 172 ? 12.173 -3.348 -17.127 1.00 92.25 172 ARG A CA 1
ATOM 1337 C C . ARG A 1 172 ? 12.921 -2.896 -18.378 1.00 92.25 172 ARG A C 1
ATOM 1339 O O . ARG A 1 172 ? 13.846 -2.095 -18.267 1.00 92.25 172 ARG A O 1
ATOM 1346 N N . TYR A 1 173 ? 12.505 -3.368 -19.554 1.00 93.56 173 TYR A N 1
ATOM 1347 C CA . TYR A 1 173 ? 13.068 -2.919 -20.828 1.00 93.56 173 TYR A CA 1
ATOM 1348 C C . TYR A 1 173 ? 12.900 -1.403 -21.016 1.00 93.56 173 TYR A C 1
ATOM 1350 O O . TYR A 1 173 ? 13.876 -0.702 -21.281 1.00 93.56 173 TYR A O 1
ATOM 1358 N N . LEU A 1 174 ? 11.686 -0.884 -20.801 1.00 91.44 174 LEU A N 1
ATOM 1359 C CA . LEU A 1 174 ? 11.401 0.548 -20.928 1.00 91.44 174 LEU A CA 1
ATOM 1360 C C . LEU A 1 174 ? 12.174 1.391 -19.908 1.00 91.44 174 LEU A C 1
ATOM 1362 O O . LEU A 1 174 ? 12.718 2.432 -20.270 1.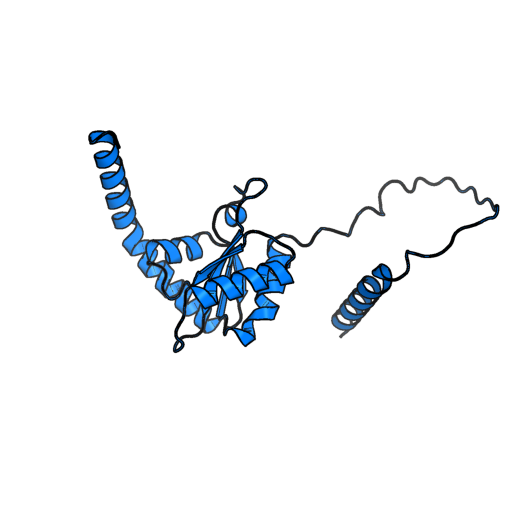00 91.44 174 LEU A O 1
ATOM 1366 N N . GLN A 1 175 ? 12.259 0.943 -18.651 1.00 90.94 175 GLN A N 1
ATOM 1367 C CA . GLN A 1 175 ? 13.037 1.635 -17.620 1.00 90.94 175 GLN A CA 1
ATOM 1368 C C . GLN A 1 175 ? 14.518 1.722 -17.990 1.00 90.94 175 GLN A C 1
ATOM 1370 O O . GLN A 1 175 ? 15.115 2.789 -17.871 1.00 90.94 175 GLN A O 1
ATOM 1375 N N . ARG A 1 176 ? 15.105 0.620 -18.469 1.00 92.62 176 ARG A N 1
ATOM 1376 C CA . ARG A 1 176 ? 16.507 0.594 -18.892 1.00 92.62 176 ARG A CA 1
ATOM 1377 C C . ARG A 1 176 ? 16.760 1.555 -20.054 1.00 92.62 176 ARG A C 1
ATOM 1379 O O . ARG A 1 176 ? 17.651 2.391 -19.952 1.00 92.62 176 ARG A O 1
ATOM 1386 N N . ALA A 1 177 ? 15.932 1.495 -21.096 1.00 92.31 177 ALA A N 1
ATOM 1387 C CA . ALA A 1 177 ? 16.054 2.383 -22.250 1.00 92.31 177 ALA A CA 1
ATOM 1388 C C . ALA A 1 177 ? 15.886 3.868 -21.873 1.00 92.31 177 ALA A C 1
ATOM 1390 O O . ALA A 1 177 ? 16.521 4.738 -22.464 1.00 92.31 177 ALA A O 1
ATOM 1391 N N . PHE A 1 178 ? 15.033 4.175 -20.890 1.00 91.69 178 PHE A N 1
ATOM 1392 C CA . PHE A 1 178 ? 14.882 5.536 -20.374 1.00 91.69 178 PHE A CA 1
ATOM 1393 C C . PHE A 1 178 ? 16.154 6.028 -19.671 1.00 91.69 178 PHE A C 1
ATOM 1395 O O . PHE A 1 178 ? 16.611 7.130 -19.962 1.00 91.69 178 PHE A O 1
ATOM 1402 N N . VAL A 1 179 ? 16.736 5.211 -18.786 1.00 91.81 179 VAL A N 1
ATOM 1403 C CA . VAL A 1 179 ? 17.973 5.552 -18.060 1.00 91.81 179 VAL A CA 1
ATOM 1404 C C . VAL A 1 179 ? 19.144 5.744 -19.023 1.00 91.81 179 VAL A C 1
ATOM 1406 O O . VAL A 1 179 ? 19.870 6.726 -18.903 1.00 91.81 179 VAL A O 1
ATOM 1409 N N . GLU A 1 180 ? 19.296 4.854 -20.005 1.00 92.38 180 GLU A N 1
ATOM 1410 C CA . GLU A 1 180 ? 20.342 4.955 -21.032 1.00 92.38 180 GLU A CA 1
ATOM 1411 C C . GLU A 1 180 ? 20.223 6.278 -21.809 1.00 92.38 180 GLU A C 1
ATOM 1413 O O . GLU A 1 180 ? 21.190 7.031 -21.903 1.00 92.38 180 GLU A O 1
ATOM 1418 N N . ARG A 1 181 ? 19.012 6.644 -22.251 1.00 89.69 181 ARG A N 1
ATOM 1419 C CA . ARG A 1 181 ? 18.769 7.920 -22.949 1.00 89.69 181 ARG A CA 1
ATOM 1420 C C . ARG A 1 181 ? 18.964 9.155 -22.072 1.00 89.69 181 ARG A C 1
ATOM 1422 O O . ARG A 1 181 ? 19.346 10.202 -22.588 1.00 89.69 181 ARG A O 1
ATOM 1429 N N . ALA A 1 182 ? 18.640 9.078 -20.782 1.00 89.69 182 ALA A N 1
ATOM 1430 C CA . ALA A 1 182 ? 18.868 10.184 -19.853 1.00 89.69 182 ALA A CA 1
ATOM 1431 C C . ALA A 1 182 ? 20.374 10.437 -19.680 1.00 89.69 182 ALA A C 1
ATOM 1433 O O . ALA A 1 182 ? 20.816 11.579 -19.802 1.00 89.69 182 ALA A O 1
ATOM 1434 N N . ALA A 1 183 ? 21.159 9.364 -19.526 1.00 88.25 183 ALA A N 1
ATOM 1435 C CA . ALA A 1 183 ? 22.614 9.432 -19.435 1.00 88.25 183 ALA A CA 1
ATOM 1436 C C . ALA A 1 183 ? 23.259 9.974 -20.725 1.00 88.25 183 ALA A C 1
ATOM 1438 O O . ALA A 1 183 ? 24.142 10.825 -20.655 1.00 88.25 183 ALA A O 1
ATOM 1439 N N . GLU A 1 184 ? 22.781 9.555 -21.904 1.00 88.50 184 GLU A N 1
ATOM 1440 C CA . GLU A 1 184 ? 23.229 10.088 -23.204 1.00 88.50 184 GLU A CA 1
ATOM 1441 C C . GLU A 1 184 ? 22.965 11.595 -23.363 1.00 88.50 184 GLU A C 1
ATOM 1443 O O . GLU A 1 184 ? 23.689 12.283 -24.082 1.00 88.50 184 GLU A O 1
ATOM 1448 N N . ARG A 1 185 ? 21.925 12.117 -22.702 1.00 85.12 185 ARG A N 1
ATOM 1449 C CA . ARG A 1 185 ? 21.527 13.533 -22.751 1.00 85.12 185 ARG A CA 1
ATOM 1450 C C . ARG A 1 185 ? 22.124 14.382 -21.624 1.00 85.12 185 ARG A C 1
ATOM 1452 O O . ARG A 1 185 ? 21.871 15.583 -21.608 1.00 85.12 185 ARG A O 1
ATOM 1459 N N . GLY A 1 186 ? 22.903 13.787 -20.717 1.00 74.50 186 GLY A N 1
ATOM 1460 C CA . GLY A 1 186 ? 23.531 14.489 -19.594 1.00 74.50 186 GLY A CA 1
ATOM 1461 C C . GLY A 1 186 ? 22.542 15.073 -18.578 1.00 74.50 186 GLY A C 1
ATOM 1462 O O . GLY A 1 186 ? 22.838 16.111 -17.990 1.00 74.50 186 GLY A O 1
ATOM 1463 N N . LEU A 1 187 ? 21.368 14.447 -18.424 1.00 56.53 187 LEU A N 1
ATOM 1464 C CA . LEU A 1 187 ? 20.369 14.795 -17.405 1.00 56.53 187 LEU A CA 1
ATOM 1465 C C . LEU A 1 187 ? 20.645 14.101 -16.067 1.00 56.53 187 LEU A C 1
ATOM 1467 O O . LEU A 1 187 ? 21.149 12.954 -16.089 1.00 56.53 187 LEU A O 1
#

Secondary structure (DSSP, 8-state):
-HHHHHHHHHHHHHHHHTTS-S------------------SSS--------HHHHHHHHHHHHHHHHTEEEEEEEHHHHTT---TT--EEEEEEEPTTS---HHHHHHHHHHHHHHH----EEEEETTTS-HHHHHHHHHHPEEEEES-HHHHHHHHHHHHHHHHHHHHHHHHHHHHHHHHHHHTT-

Solvent-accessible surface area (backbone atoms only — not comparable to full-atom values): 11167 Å² total; per-residue (Å²): 122,69,68,64,55,53,55,51,54,55,54,54,54,58,65,56,66,74,72,76,81,83,82,86,85,84,90,84,83,88,87,89,80,91,75,95,66,91,84,80,78,86,86,81,76,87,80,71,75,70,50,72,62,51,41,47,22,54,28,50,57,76,42,22,81,82,70,36,37,26,29,31,27,36,22,70,41,60,48,67,74,64,56,56,94,89,54,62,43,38,37,37,35,35,57,59,84,96,64,92,83,51,74,66,57,37,52,50,53,20,54,51,42,22,70,65,48,73,50,71,59,48,46,53,41,56,44,81,78,41,55,60,74,55,38,22,48,41,70,73,62,31,43,81,44,40,72,69,35,63,68,67,40,50,55,51,49,54,56,41,43,54,56,26,62,71,44,43,65,60,52,52,51,53,53,50,56,50,53,55,53,36,58,77,68,73,104

Foldseek 3Di:
DVVVVVVVVVVVCVVVVVPPPDDDDDDDDDDDDDDDDDPPDPPPDDDDPQPPLRLLLVLCVVCCVVQQFQWKWFDDCVLVVNDDVPDATEMETEHDPDDDDDPVVQVVSQVSSCVRSVDPRYGYHYLVPDDLLVNLRCLVRIDTSDGPDPVVVVVCSVVSVVVNVVCVVVVVVVVVVVVVVCVVVVD

Nearest PDB structures (foldseek):
  8xeh-assembly1_E  TM=7.400E-01  e=1.315E-05  Legionella pneumophila
  8xeo-assembly1_A  TM=7.204E-01  e=2.044E-05  Legionella pneumophila
  2rff-assembly1_A  TM=7.151E-01  e=3.712E-04  Saccharolobus solfataricus P2
  4ebj-assembly1_B  TM=5.339E-01  e=4.919E-03  Pseudomonas aeruginosa
  4ebk-assembly1_B  TM=5.336E-01  e=2.233E-02  Pseudomonas aeruginosa

Sequence (187 aa):
MFLSELYSQIKISIVTGFVSREMTGSTARKDSWSNKGNVHDDKMLLIMPLSLENTLSEAVAGLGSRYGIIAAYLYGSHARAQARPGSDVDIALLLANGRERSAMEMLEIGRELENSSGLKHIDVRFLNDAPLAVKGRILAEGKLLYSGNDDQRVDFEVKTRSLYFDFLPHHRYLQRAFVERAAERGL